Protein 2Z84 (pdb70)

Organism: Mus musculus (NCBI:txid10090)

CATH classification: 3.90.70.130

Secondary structure (DSSP, 8-state):
------B-TTTTPPPSSSS-SEEEE--SB-B---TTTTS---TTT-HHHHHHHHHHTTTBT--TTPPPHHHHHHHHHHTTSS-TT-TT------HHHHHHHHHHTT-SEEEEEEE-S-STTTT-HHHHHHHHHTT---EEE--TTTS--EEEEEEEE-TT--EEEEEE-----S----HHHHHHHTSEEEEEHHHHS-TTS-EEEEEEE-

Sequence (210 aa):
STLELLKDVHLGLPVPCHDPARLALLSGHYLYYHYGCDGLDDRGWGCGYRTLQTLCSWPGGQSSGVPGLPALQGALEAMGDKPPGFRGSRNWIGCVEASLCLEHFGGPQGRLCHLPRGVGLRGEEERLYSHFTTGGGPVMVGGDADAQSKALLGICEGPGSEVYVLILDPHYWGTPKNRCELQAAGWVGWQKVKSVFDSNSFYNLCFTRL

Nearest PDB structures (foldseek):
  2z84-assembly1_A  TM=1.005E+00  e=8.602E-49  Mus musculus
  3oqc-assembly2_B  TM=8.986E-01  e=4.742E-19  Mus musculus
  3oqc-assembly1_A  TM=9.016E-01  e=4.510E-18  Mus musculus
  5xda-assembly1_F  TM=8.782E-01  e=1.619E-17  Caenorhabditis elegans
  5xda-assembly1_A  TM=8.798E-01  e=2.663E-16  Caenorhabditis elegans

Structure (mmCIF, N/CA/C/O backbone):
data_2Z84
#
_entry.id   2Z84
#
_cell.length_a   71.704
_cell.length_b   71.704
_cell.length_c   209.228
_cell.angle_alpha   90.00
_cell.angle_beta   90.00
_cell.angle_gamma   120.00
#
_symmetry.space_group_name_H-M   'H 3 2'
#
loop_
_entity.id
_entity.type
_entity.pdbx_description
1 polymer 'Ufm1-specific protease 1'
2 water water
#
loop_
_atom_site.group_PDB
_atom_site.id
_atom_site.type_symbol
_atom_site.label_atom_id
_atom_site.label_alt_id
_atom_site.label_comp_id
_atom_site.label_asym_id
_atom_site.label_entity_id
_atom_site.label_seq_id
_atom_site.pdbx_PDB_ins_code
_atom_site.Cartn_x
_atom_site.Cartn_y
_atom_site.Cartn_z
_atom_site.occupancy
_atom_site.B_iso_or_equiv
_atom_site.auth_seq_id
_atom_site.auth_comp_id
_atom_site.auth_asym_id
_atom_site.auth_atom_id
_atom_site.pdbx_PDB_model_num
ATOM 1 N N . SER A 1 2 ? -3.182 48.320 80.040 1.00 64.94 7 SER A N 1
ATOM 2 C CA . SER A 1 2 ? -3.477 47.164 80.940 1.00 64.76 7 SER A CA 1
ATOM 3 C C . SER A 1 2 ? -2.231 46.621 81.649 1.00 64.17 7 SER A C 1
ATOM 4 O O . SER A 1 2 ? -2.316 46.143 82.785 1.00 64.37 7 SER A O 1
ATOM 7 N N . THR A 1 3 ? -1.082 46.693 80.978 1.00 62.93 8 THR A N 1
ATOM 8 C CA . THR A 1 3 ? 0.162 46.101 81.491 1.00 61.29 8 THR A CA 1
ATOM 9 C C . THR A 1 3 ? 1.344 47.075 81.493 1.00 59.32 8 THR A C 1
ATOM 10 O O . THR A 1 3 ? 1.444 47.948 80.627 1.00 59.24 8 THR A O 1
ATOM 14 N N . LEU A 1 4 ? 2.238 46.904 82.468 1.00 56.49 9 LEU A N 1
ATOM 15 C CA . LEU A 1 4 ? 3.447 47.722 82.591 1.00 53.38 9 LEU A CA 1
ATOM 16 C C . LEU A 1 4 ? 4.495 47.352 81.534 1.00 50.62 9 LEU A C 1
ATOM 17 O O . LEU A 1 4 ? 5.100 46.275 81.590 1.00 50.88 9 LEU A O 1
ATOM 22 N N . GLU A 1 5 ? 4.716 48.260 80.584 1.00 46.40 10 GLU A N 1
ATOM 23 C CA . GLU A 1 5 ? 5.583 47.988 79.429 1.00 41.55 10 GLU A CA 1
ATOM 24 C C . GLU A 1 5 ? 6.991 48.548 79.591 1.00 35.95 10 GLU A C 1
ATOM 25 O O . GLU A 1 5 ? 7.305 49.634 79.108 1.00 35.79 10 GLU A O 1
ATOM 31 N N . LEU A 1 6 ? 7.847 47.783 80.245 1.00 28.32 11 LEU A N 1
ATOM 32 C CA . LEU A 1 6 ? 9.211 48.241 80.505 1.00 21.57 11 LEU A CA 1
ATOM 33 C C . LEU A 1 6 ? 10.156 47.708 79.461 1.00 18.78 11 LEU A C 1
ATOM 34 O O . LEU A 1 6 ? 9.859 46.701 78.796 1.00 17.94 11 LEU A O 1
ATOM 39 N N . LEU A 1 7 ? 11.291 48.389 79.292 1.00 14.45 12 LEU A N 1
ATOM 40 C CA . LEU A 1 7 ? 12.285 47.926 78.317 1.00 14.79 12 LEU A CA 1
ATOM 41 C C . LEU A 1 7 ? 13.070 46.713 78.822 1.00 14.99 12 LEU A C 1
ATOM 42 O O . LEU A 1 7 ? 13.449 46.648 79.994 1.00 15.41 12 LEU A O 1
ATOM 47 N N . LYS A 1 8 ? 13.321 45.768 77.919 1.00 15.78 13 LYS A N 1
ATOM 48 C CA . LYS A 1 8 ? 14.002 44.523 78.241 1.00 16.48 13 LYS A CA 1
ATOM 49 C C . LYS A 1 8 ? 15.426 44.489 77.671 1.00 16.09 13 LYS A C 1
ATOM 50 O O . LYS A 1 8 ? 15.657 44.988 76.556 1.00 16.36 13 LYS A O 1
ATOM 56 N N . ASP A 1 9 ? 16.358 43.883 78.420 1.00 15.78 14 ASP A N 1
ATOM 57 C CA . ASP A 1 9 ? 17.727 43.588 77.925 1.00 16.20 14 ASP A CA 1
ATOM 58 C C . ASP A 1 9 ? 18.376 44.804 77.241 1.00 15.87 14 ASP A C 1
ATOM 59 O O . ASP A 1 9 ? 18.812 44.754 76.076 1.00 16.12 14 ASP A O 1
ATOM 64 N N . VAL A 1 10 ? 18.403 45.908 77.974 1.00 15.27 15 VAL A N 1
ATOM 65 C CA . VAL A 1 10 ? 18.725 47.211 77.388 1.00 14.85 15 VAL A CA 1
ATOM 66 C C . VAL A 1 10 ? 20.216 47.361 77.043 1.00 15.40 15 VAL A C 1
ATOM 67 O O . VAL A 1 10 ? 20.591 48.299 76.361 1.00 15.94 15 VAL A O 1
ATOM 71 N N . HIS A 1 11 ? 21.050 46.442 77.513 1.00 16.86 16 HIS A N 1
ATOM 72 C CA . HIS A 1 11 ? 22.497 46.512 77.222 1.00 19.26 16 HIS A CA 1
ATOM 73 C C . HIS A 1 11 ? 22.833 45.993 75.815 1.00 20.71 16 HIS A C 1
ATOM 74 O O . HIS A 1 11 ? 23.954 46.184 75.330 1.00 20.94 16 HIS A O 1
ATOM 81 N N . LEU A 1 12 ? 21.880 45.334 75.164 1.00 21.77 17 LEU A N 1
ATOM 82 C CA . LEU A 1 12 ? 22.161 44.687 73.864 1.00 23.66 17 LEU A CA 1
ATOM 83 C C . LEU A 1 12 ? 22.457 45.720 72.788 1.00 23.88 17 LEU A C 1
ATOM 84 O O . LEU A 1 12 ? 21.710 46.677 72.621 1.00 24.12 17 LEU A O 1
ATOM 89 N N . GLY A 1 13 ? 23.542 45.503 72.046 1.00 24.85 18 GLY A N 1
ATOM 90 C CA . GLY A 1 13 ? 23.980 46.456 71.034 1.00 24.85 18 GLY A CA 1
ATOM 91 C C . GLY A 1 13 ? 25.138 47.356 71.460 1.00 25.01 18 GLY A C 1
ATOM 92 O O . GLY A 1 13 ? 25.762 47.998 70.601 1.00 25.32 18 GLY A O 1
ATOM 93 N N . LEU A 1 14 ? 25.429 47.437 72.764 1.00 24.31 19 LEU A N 1
ATOM 94 C CA . LEU A 1 14 ? 26.563 48.244 73.250 1.00 23.98 19 LEU A CA 1
ATOM 95 C C . LEU A 1 14 ? 27.889 47.704 72.731 1.00 24.48 19 LEU A C 1
ATOM 96 O O . LEU A 1 14 ? 28.107 46.497 72.733 1.00 23.69 19 LEU A O 1
ATOM 101 N N . PRO A 1 15 ? 28.784 48.606 72.295 1.00 25.61 20 PRO A N 1
ATOM 102 C CA . PRO A 1 15 ? 30.115 48.168 71.919 1.00 26.46 20 PRO A CA 1
ATOM 103 C C . PRO A 1 15 ? 30.925 47.761 73.143 1.00 27.39 20 PRO A C 1
ATOM 104 O O . PRO A 1 15 ? 30.739 48.321 74.228 1.00 26.59 20 PRO A O 1
ATOM 108 N N . VAL A 1 16 ? 31.794 46.771 72.968 1.00 29.18 21 VAL A N 1
ATOM 109 C CA . VAL A 1 16 ? 32.820 46.447 73.958 1.00 31.28 21 VAL A CA 1
ATOM 110 C C . VAL A 1 16 ? 33.631 47.729 74.223 1.00 32.65 21 VAL A C 1
ATOM 111 O O . VAL A 1 16 ? 33.900 48.500 73.289 1.00 32.66 21 VAL A O 1
ATOM 115 N N . PRO A 1 17 ? 34.000 47.981 75.491 1.00 34.02 22 PRO A N 1
ATOM 116 C CA . PRO A 1 17 ? 34.744 49.196 75.794 1.00 36.41 22 PRO A CA 1
ATOM 117 C C . PRO A 1 17 ? 36.242 49.093 75.463 1.00 39.68 22 PRO A C 1
ATOM 118 O O . PRO A 1 17 ? 36.962 50.082 75.613 1.00 40.01 22 PRO A O 1
ATOM 122 N N . CYS A 1 18 ? 36.681 47.909 75.024 1.00 43.77 23 CYS A N 1
ATOM 123 C CA . CYS A 1 18 ? 38.066 47.636 74.612 1.00 48.06 23 CYS A CA 1
ATOM 124 C C . CYS A 1 18 ? 38.184 47.416 73.118 1.00 51.20 23 CYS A C 1
ATOM 125 O O . CYS A 1 18 ? 37.242 46.949 72.478 1.00 51.69 23 CYS A O 1
ATOM 128 N N . HIS A 1 19 ? 39.363 47.707 72.576 1.00 54.92 24 HIS A N 1
ATOM 129 C CA . HIS A 1 19 ? 39.720 47.253 71.234 1.00 58.17 24 HIS A CA 1
ATOM 130 C C . HIS A 1 19 ? 39.881 45.733 71.212 1.00 58.45 24 HIS A C 1
ATOM 131 O O . HIS A 1 19 ? 39.278 45.054 70.379 1.00 58.84 24 HIS A O 1
ATOM 138 N N . ASP A 1 20 ? 40.689 45.205 72.132 1.00 58.08 25 ASP A N 1
ATOM 139 C CA . ASP A 1 20 ? 40.887 43.761 72.248 1.00 56.76 25 ASP A CA 1
ATOM 140 C C . ASP A 1 20 ? 40.734 43.301 73.699 1.00 54.74 25 ASP A C 1
ATOM 141 O O . ASP A 1 20 ? 41.707 43.299 74.465 1.00 54.69 25 ASP A O 1
ATOM 146 N N . PRO A 1 21 ? 39.500 42.916 74.083 1.00 51.91 26 PRO A N 1
ATOM 147 C CA . PRO A 1 21 ? 39.243 42.442 75.443 1.00 49.04 26 PRO A CA 1
ATOM 148 C C . PRO A 1 21 ? 39.856 41.064 75.683 1.00 45.77 26 PRO A C 1
ATOM 149 O O . PRO A 1 21 ? 39.690 40.158 74.866 1.00 45.62 26 PRO A O 1
ATOM 153 N N . ALA A 1 22 ? 40.579 40.920 76.788 1.00 41.87 27 ALA A N 1
ATOM 154 C CA . ALA A 1 22 ? 41.207 39.646 77.127 1.00 38.13 27 ALA A CA 1
ATOM 155 C C . ALA A 1 22 ? 40.207 38.655 77.721 1.00 35.31 27 ALA A C 1
ATOM 156 O O . ALA A 1 22 ? 40.389 37.440 77.611 1.00 34.96 27 ALA A O 1
ATOM 158 N N . ARG A 1 23 ? 39.160 39.186 78.362 1.00 31.47 28 ARG A N 1
ATOM 159 C CA . ARG A 1 23 ? 38.123 38.386 79.017 1.00 27.93 28 ARG A CA 1
ATOM 160 C C . ARG A 1 23 ? 36.847 39.209 78.955 1.00 26.38 28 ARG A C 1
ATOM 161 O O . ARG A 1 23 ? 36.917 40.440 78.996 1.00 24.34 28 ARG A O 1
ATOM 169 N N . LEU A 1 24 ? 35.702 38.534 78.845 1.00 24.89 29 LEU A N 1
ATOM 170 C CA . LEU A 1 24 ? 34.397 39.204 78.783 1.00 23.63 29 LEU A CA 1
ATOM 171 C C . LEU A 1 24 ? 33.325 38.240 79.270 1.00 22.47 29 LEU A C 1
ATOM 172 O O . LEU A 1 24 ? 33.277 37.091 78.824 1.00 21.63 29 LEU A O 1
ATOM 177 N N . ALA A 1 25 ? 32.471 38.699 80.185 1.00 20.88 30 ALA A N 1
ATOM 178 C CA . ALA A 1 25 ? 31.378 37.868 80.704 1.00 20.47 30 ALA A CA 1
ATOM 179 C C . ALA A 1 25 ? 30.163 38.763 80.865 1.00 20.31 30 ALA A C 1
ATOM 180 O O . ALA A 1 25 ? 30.258 39.834 81.457 1.00 19.48 30 ALA A O 1
ATOM 182 N N . LEU A 1 26 ? 29.049 38.342 80.274 1.00 19.97 31 LEU A N 1
ATOM 183 C CA . LEU A 1 26 ? 27.780 39.062 80.357 1.00 20.82 31 LEU A CA 1
ATOM 184 C C . LEU A 1 26 ? 26.778 38.131 81.010 1.00 19.87 31 LEU A C 1
ATOM 185 O O . LEU A 1 26 ? 26.902 36.907 80.879 1.00 19.81 31 LEU A O 1
ATOM 190 N N . LEU A 1 27 ? 25.771 38.682 81.685 1.00 18.40 32 LEU A N 1
ATOM 191 C CA . LEU A 1 27 ? 24.767 37.810 82.297 1.00 18.65 32 LEU A CA 1
ATOM 192 C C . LEU A 1 27 ? 23.942 37.119 81.244 1.00 18.44 32 LEU A C 1
ATOM 193 O O . LEU A 1 27 ? 23.771 37.628 80.119 1.00 18.32 32 LEU A O 1
ATOM 198 N N . SER A 1 28 ? 23.463 35.941 81.626 1.00 19.05 33 SER A N 1
ATOM 199 C CA . SER A 1 28 ? 22.495 35.202 80.836 1.00 18.95 33 SER A CA 1
ATOM 200 C C . SER A 1 28 ? 21.116 35.499 81.395 1.00 18.53 33 SER A C 1
ATOM 201 O O . SER A 1 28 ? 20.980 36.134 82.451 1.00 18.47 33 SER A O 1
ATOM 204 N N . GLY A 1 29 ? 20.088 35.076 80.665 1.00 17.95 34 GLY A N 1
ATOM 205 C CA . GLY A 1 29 ? 18.729 35.385 81.067 1.00 17.13 34 GLY A CA 1
ATOM 206 C C . GLY A 1 29 ? 18.357 36.812 80.721 1.00 17.05 34 GLY A C 1
ATOM 207 O O . GLY A 1 29 ? 19.101 37.502 80.015 1.00 18.31 34 GLY A O 1
ATOM 208 N N . HIS A 1 30 ? 17.190 37.242 81.203 1.00 15.62 35 HIS A N 1
ATOM 209 C CA . HIS A 1 30 ? 16.569 38.482 80.754 1.00 14.53 35 HIS A CA 1
ATOM 210 C C . HIS A 1 30 ? 16.179 39.324 81.962 1.00 13.36 35 HIS A C 1
ATOM 211 O O . HIS A 1 30 ? 15.924 38.784 83.031 1.00 13.46 35 HIS A O 1
ATOM 218 N N . TYR A 1 31 ? 16.109 40.639 81.783 1.00 12.77 36 TYR A N 1
ATOM 219 C CA . TYR A 1 31 ? 15.703 41.532 82.868 1.00 12.40 36 TYR A CA 1
ATOM 220 C C . TYR A 1 31 ? 15.015 42.750 82.266 1.00 11.94 36 TYR A C 1
ATOM 221 O O . TYR A 1 31 ? 15.118 43.002 81.049 1.00 12.79 36 TYR A O 1
ATOM 230 N N . LEU A 1 32 ? 14.303 43.489 83.119 1.00 11.86 37 LEU A N 1
ATOM 231 C CA . LEU A 1 32 ? 13.609 44.697 82.720 1.00 11.33 37 LEU A CA 1
ATOM 232 C C . LEU A 1 32 ? 14.250 45.877 83.407 1.00 11.31 37 LEU A C 1
ATOM 233 O O . LEU A 1 32 ? 14.769 45.752 84.521 1.00 11.72 37 LEU A O 1
ATOM 238 N N . TYR A 1 33 ? 14.190 47.016 82.735 1.00 10.92 38 TYR A N 1
ATOM 239 C CA . TYR A 1 33 ? 14.709 48.269 83.278 1.00 10.57 38 TYR A CA 1
ATOM 240 C C . TYR A 1 33 ? 13.666 49.037 84.099 1.00 10.90 38 TYR A C 1
ATOM 241 O O . TYR A 1 33 ? 12.774 49.716 83.559 1.00 11.71 38 TYR A O 1
ATOM 250 N N . TYR A 1 34 ? 13.779 48.917 85.423 1.00 10.10 39 TYR A N 1
ATOM 251 C CA . TYR A 1 34 ? 12.999 49.734 86.337 1.00 9.87 39 TYR A CA 1
ATOM 252 C C . TYR A 1 34 ? 13.783 51.013 86.667 1.00 10.50 39 TYR A C 1
ATOM 253 O O . TYR A 1 34 ? 15.026 51.016 86.789 1.00 10.62 39 TYR A O 1
ATOM 262 N N . HIS A 1 35 ? 13.047 52.098 86.815 1.00 10.55 40 HIS A N 1
ATOM 263 C CA . HIS A 1 35 ? 13.665 53.407 87.042 1.00 11.11 40 HIS A CA 1
ATOM 264 C C . HIS A 1 35 ? 12.684 54.328 87.739 1.00 11.46 40 HIS A C 1
ATOM 265 O O . HIS A 1 35 ? 11.496 54.007 87.859 1.00 12.03 40 HIS A O 1
ATOM 272 N N . TYR A 1 36 ? 13.183 55.478 88.201 1.00 11.89 41 TYR A N 1
ATOM 273 C CA . TYR A 1 36 ? 12.335 56.446 88.869 1.00 12.77 41 TYR A CA 1
ATOM 274 C C . TYR A 1 36 ? 11.020 56.622 88.108 1.00 12.98 41 TYR A C 1
ATOM 275 O O . TYR A 1 36 ? 11.014 56.865 86.897 1.00 13.59 41 TYR A O 1
ATOM 284 N N . GLY A 1 37 ? 9.918 56.512 88.830 1.00 14.66 42 GLY A N 1
ATOM 285 C CA . GLY A 1 37 ? 8.590 56.813 88.282 1.00 15.50 42 GLY A CA 1
ATOM 286 C C . GLY A 1 37 ? 8.074 55.886 87.188 1.00 16.95 42 GLY A C 1
ATOM 287 O O . GLY A 1 37 ? 7.051 56.189 86.565 1.00 17.53 42 GLY A O 1
ATOM 288 N N . CYS A 1 38 ? 8.731 54.744 86.961 1.00 17.44 43 CYS A N 1
ATOM 289 C CA . CYS A 1 38 ? 8.390 53.913 85.785 1.00 18.67 43 CYS A CA 1
ATOM 290 C C . CYS A 1 38 ? 7.008 53.288 85.880 1.00 19.80 43 CYS A C 1
ATOM 291 O O . CYS A 1 38 ? 6.460 52.816 84.889 1.00 21.23 43 CYS A O 1
ATOM 294 N N . ASP A 1 39 ? 6.463 53.272 87.085 1.00 20.79 44 ASP A N 1
ATOM 295 C CA . ASP A 1 39 ? 5.167 52.669 87.328 1.00 21.98 44 ASP A CA 1
ATOM 296 C C . ASP A 1 39 ? 4.179 53.709 87.811 1.00 22.75 44 ASP A C 1
ATOM 297 O O . ASP A 1 39 ? 3.091 53.365 88.272 1.00 23.94 44 ASP A O 1
ATOM 302 N N . GLY A 1 40 ? 4.558 54.981 87.698 1.00 23.11 45 GLY A N 1
ATOM 303 C CA . GLY A 1 40 ? 3.705 56.084 88.119 1.00 23.33 45 GLY A CA 1
ATOM 304 C C . GLY A 1 40 ? 3.958 56.668 89.492 1.00 23.17 45 GLY A C 1
ATOM 305 O O . GLY A 1 40 ? 3.454 57.743 89.796 1.00 24.00 45 GLY A O 1
ATOM 306 N N . LEU A 1 41 ? 4.728 55.976 90.336 1.00 22.43 46 LEU A N 1
ATOM 307 C CA . LEU A 1 41 ? 5.044 56.494 91.668 1.00 22.14 46 LEU A CA 1
ATOM 308 C C . LEU A 1 41 ? 6.296 57.354 91.590 1.00 21.40 46 LEU A C 1
ATOM 309 O O . LEU A 1 41 ? 7.339 56.862 91.156 1.00 21.20 46 LEU A O 1
ATOM 314 N N . ASP A 1 42 ? 6.200 58.618 92.015 1.00 20.29 47 ASP A N 1
ATOM 315 C CA . ASP A 1 42 ? 7.347 59.538 91.992 1.00 19.83 47 ASP A CA 1
ATOM 316 C C . ASP A 1 42 ? 8.288 59.336 93.184 1.00 18.73 47 ASP A C 1
ATOM 317 O O . ASP A 1 42 ? 8.099 59.922 94.269 1.00 18.75 47 ASP A O 1
ATOM 322 N N . ASP A 1 43 ? 9.322 58.531 92.960 1.00 17.27 48 ASP A N 1
ATOM 323 C CA . ASP A 1 43 ? 10.307 58.209 93.990 1.00 16.46 48 ASP A CA 1
ATOM 324 C C . ASP A 1 43 ? 11.650 58.922 93.773 1.00 16.25 48 ASP A C 1
ATOM 325 O O . ASP A 1 43 ? 12.671 58.531 94.345 1.00 15.72 48 ASP A O 1
ATOM 330 N N . ARG A 1 44 ? 11.648 59.988 92.969 1.00 16.19 49 ARG A N 1
ATOM 331 C CA . ARG A 1 44 ? 12.891 60.726 92.734 1.00 16.76 49 ARG A CA 1
ATOM 332 C C . ARG A 1 44 ? 13.565 61.125 94.046 1.00 17.40 49 ARG A C 1
ATOM 333 O O . ARG A 1 44 ? 12.909 61.664 94.950 1.00 18.16 49 ARG A O 1
ATOM 341 N N . GLY A 1 45 ? 14.862 60.851 94.140 1.00 18.44 50 GLY A N 1
ATOM 342 C CA . GLY A 1 45 ? 15.687 61.258 95.278 1.00 19.17 50 GLY A CA 1
ATOM 343 C C . GLY A 1 45 ? 15.852 60.209 96.370 1.00 19.38 50 GLY A C 1
ATOM 344 O O . GLY A 1 45 ? 16.750 60.324 97.223 1.00 20.80 50 GLY A O 1
ATOM 345 N N . TRP A 1 46 ? 14.985 59.198 96.368 1.00 18.13 51 TRP A N 1
ATOM 346 C CA . TRP A 1 46 ? 15.000 58.166 97.418 1.00 16.96 51 TRP A CA 1
ATOM 347 C C . TRP A 1 46 ? 14.710 56.722 96.960 1.00 15.79 51 TRP A C 1
ATOM 348 O O . TRP A 1 46 ? 14.967 55.784 97.714 1.00 16.10 51 TRP A O 1
ATOM 359 N N . GLY A 1 47 ? 14.158 56.537 95.754 1.00 14.89 52 GLY A N 1
ATOM 360 C CA . GLY A 1 47 ? 13.663 55.205 95.365 1.00 13.41 52 GLY A CA 1
ATOM 361 C C . GLY A 1 47 ? 14.609 54.286 94.612 1.00 13.15 52 GLY A C 1
ATOM 362 O O . GLY A 1 47 ? 14.243 53.142 94.310 1.00 12.30 52 GLY A O 1
ATOM 363 N N . CYS A 1 48 ? 15.832 54.736 94.311 1.00 13.16 53 CYS A N 1
ATOM 364 C CA . CYS A 1 48 ? 16.660 53.962 93.375 1.00 13.00 53 CYS A CA 1
ATOM 365 C C . CYS A 1 48 ? 17.061 52.547 93.821 1.00 12.93 53 CYS A C 1
ATOM 366 O O . CYS A 1 48 ? 17.217 51.668 92.968 1.00 12.37 53 CYS A O 1
ATOM 369 N N . GLY A 1 49 ? 17.205 52.331 95.131 1.00 12.30 54 GLY A N 1
ATOM 370 C CA . GLY A 1 49 ? 17.480 50.987 95.645 1.00 11.91 54 GLY A CA 1
ATOM 371 C C . GLY A 1 49 ? 16.320 50.047 95.349 1.00 11.96 54 GLY A C 1
ATOM 372 O O . GLY A 1 49 ? 16.518 48.868 95.029 1.00 12.12 54 GLY A O 1
ATOM 373 N N . TYR A 1 50 ? 15.100 50.560 95.496 1.00 10.79 55 TYR A N 1
ATOM 374 C CA . TYR A 1 50 ? 13.921 49.761 95.155 1.00 10.58 55 TYR A CA 1
ATOM 375 C C . TYR A 1 50 ? 13.894 49.443 93.675 1.00 10.76 55 TYR A C 1
ATOM 376 O O . TYR A 1 50 ? 13.486 48.349 93.279 1.00 11.09 55 TYR A O 1
ATOM 385 N N . ARG A 1 51 ? 14.290 50.418 92.849 1.00 10.78 56 ARG A N 1
ATOM 386 C CA . ARG A 1 51 ? 14.243 50.226 91.390 1.00 10.47 56 ARG A CA 1
ATOM 387 C C . ARG A 1 51 ? 15.256 49.179 90.956 1.00 10.58 56 ARG A C 1
ATOM 388 O O . ARG A 1 51 ? 14.942 48.301 90.146 1.00 10.19 56 ARG A O 1
ATOM 396 N N . THR A 1 52 ? 16.470 49.252 91.503 1.00 10.65 57 THR A N 1
ATOM 397 C CA . THR A 1 52 ? 17.461 48.221 91.191 1.00 10.67 57 THR A CA 1
ATOM 398 C C . THR A 1 52 ? 16.942 46.852 91.644 1.00 10.63 57 THR A C 1
ATOM 399 O O . THR A 1 52 ? 17.057 45.870 90.921 1.00 10.51 57 THR A O 1
ATOM 403 N N . LEU A 1 53 ? 16.343 46.805 92.835 1.00 9.70 58 LEU A N 1
ATOM 404 C CA . LEU A 1 53 ? 15.792 45.548 93.359 1.00 10.09 58 LEU A CA 1
ATOM 405 C C . LEU A 1 53 ? 14.704 44.987 92.432 1.00 10.21 58 LEU A C 1
ATOM 406 O O . LEU A 1 53 ? 14.659 43.788 92.164 1.00 10.44 58 LEU A O 1
ATOM 411 N N . GLN A 1 54 ? 13.827 45.863 91.939 1.00 10.03 59 GLN A N 1
ATOM 412 C CA . GLN A 1 54 ? 12.809 45.422 90.981 1.00 10.01 59 GLN A CA 1
ATOM 413 C C . GLN A 1 54 ? 13.438 44.826 89.728 1.00 9.46 59 GLN A C 1
ATOM 414 O O . GLN A 1 54 ? 12.980 43.806 89.210 1.00 10.18 59 GLN A O 1
ATOM 420 N N . THR A 1 55 ? 14.496 45.453 89.226 1.00 10.21 60 THR A N 1
ATOM 421 C CA . THR A 1 55 ? 15.231 44.856 88.097 1.00 10.83 60 THR A CA 1
ATOM 422 C C . THR A 1 55 ? 15.737 43.415 88.429 1.00 11.59 60 THR A C 1
ATOM 423 O O . THR A 1 55 ? 15.605 42.493 87.617 1.00 12.17 60 THR A O 1
ATOM 427 N N . LEU A 1 56 ? 16.312 43.235 89.617 1.00 11.79 61 LEU A N 1
ATOM 428 C CA . LEU A 1 56 ? 16.760 41.905 90.061 1.00 12.49 61 LEU A CA 1
ATOM 429 C C . LEU A 1 56 ? 15.592 40.924 90.091 1.00 12.58 61 LEU A C 1
ATOM 430 O O . LEU A 1 56 ? 15.729 39.774 89.668 1.00 12.93 61 LEU A O 1
ATOM 435 N N . CYS A 1 57 ? 14.450 41.380 90.590 1.00 12.39 62 CYS A N 1
ATOM 436 C CA . CYS A 1 57 ? 13.253 40.545 90.673 1.00 13.28 62 CYS A CA 1
ATOM 437 C C . CYS A 1 57 ? 12.743 40.132 89.299 1.00 13.27 62 CYS A C 1
ATOM 438 O O . CYS A 1 57 ? 12.054 39.097 89.166 1.00 15.21 62 CYS A O 1
ATOM 441 N N . SER A 1 58 ? 13.036 40.951 88.288 1.00 12.31 63 SER A N 1
ATOM 442 C CA . SER A 1 58 ? 12.569 40.696 86.916 1.00 12.35 63 SER A CA 1
ATOM 443 C C . SER A 1 58 ? 13.372 39.597 86.202 1.00 12.64 63 SER A C 1
ATOM 444 O O . SER A 1 58 ? 12.985 39.145 85.132 1.00 14.23 63 SER A O 1
ATOM 447 N N . TRP A 1 59 ? 14.495 39.202 86.788 1.00 12.43 64 TRP A N 1
ATOM 448 C CA . TRP A 1 59 ? 15.431 38.251 86.187 1.00 13.23 64 TRP A CA 1
ATOM 449 C C . TRP A 1 59 ? 15.178 36.852 86.773 1.00 14.28 64 TRP A C 1
ATOM 450 O O . TRP A 1 59 ? 14.874 36.736 87.958 1.00 15.17 64 TRP A O 1
ATOM 461 N N . PRO A 1 60 ? 15.341 35.781 85.959 1.00 14.44 65 PRO A N 1
ATOM 462 C CA . PRO A 1 60 ? 15.819 35.719 84.570 1.00 14.83 65 PRO A CA 1
ATOM 463 C C . PRO 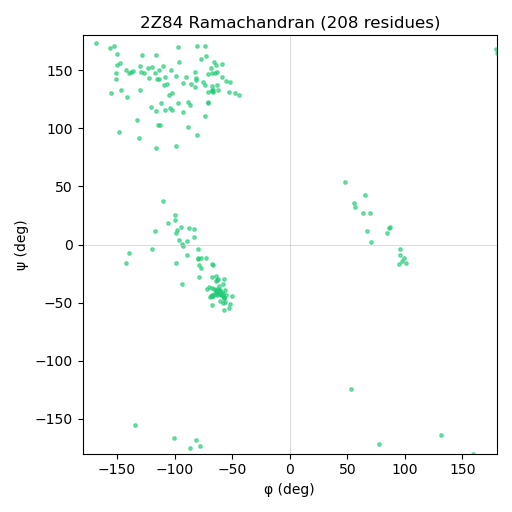A 1 60 ? 14.771 35.740 83.452 1.00 15.39 65 PRO A C 1
ATOM 464 O O . PRO A 1 60 ? 15.134 35.673 82.263 1.00 16.05 65 PRO A O 1
ATOM 468 N N . GLY A 1 61 ? 13.492 35.830 83.814 1.00 15.80 66 GLY A N 1
ATOM 469 C CA . GLY A 1 61 ? 12.424 35.801 82.805 1.00 16.46 66 GLY A CA 1
ATOM 470 C C . GLY A 1 61 ? 12.185 37.071 82.014 1.00 17.04 66 GLY A C 1
ATOM 471 O O . GLY A 1 61 ? 11.573 37.034 80.937 1.00 18.11 66 GLY A O 1
ATOM 472 N N . GLY A 1 62 ? 12.645 38.203 82.554 1.00 16.36 67 GLY A N 1
ATOM 473 C CA . GLY A 1 62 ? 12.410 39.503 81.957 1.00 16.58 67 GLY A CA 1
ATOM 474 C C . GLY A 1 62 ? 10.933 39.809 81.997 1.00 17.44 67 GLY A C 1
ATOM 475 O O . GLY A 1 62 ? 10.366 40.306 81.028 1.00 17.14 67 GLY A O 1
ATOM 476 N N . GLN A 1 63 ? 10.321 39.496 83.129 1.00 18.44 68 GLN A N 1
ATOM 477 C CA . GLN A 1 63 ? 8.880 39.639 83.317 1.00 20.46 68 GLN A CA 1
ATOM 478 C C . GLN A 1 63 ? 8.551 40.557 84.487 1.00 19.87 68 GLN A C 1
ATOM 479 O O . GLN A 1 63 ? 9.242 40.542 85.487 1.00 19.80 68 GLN A O 1
ATOM 485 N N . SER A 1 64 ? 7.492 41.346 84.359 1.00 19.54 69 SER A N 1
ATOM 486 C CA . SER A 1 64 ? 7.134 42.272 85.416 1.00 20.10 69 SER A CA 1
ATOM 487 C C . SER A 1 64 ? 6.014 41.709 86.290 1.00 20.68 69 SER A C 1
ATOM 488 O O . SER A 1 64 ? 5.800 42.179 87.400 1.00 19.54 69 SER A O 1
ATOM 491 N N . SER A 1 65 ? 5.320 40.676 85.806 1.00 21.82 70 SER A N 1
ATOM 492 C CA . SER A 1 65 ? 4.067 40.277 86.465 1.00 23.50 70 SER A CA 1
ATOM 493 C C . SER A 1 65 ? 4.148 39.947 87.973 1.00 23.82 70 SER A C 1
ATOM 494 O O . SER A 1 65 ? 3.222 40.310 88.736 1.00 25.33 70 SER A O 1
ATOM 497 N N . GLY A 1 66 ? 5.217 39.279 88.406 1.00 22.13 71 GLY A N 1
ATOM 498 C CA . GLY A 1 66 ? 5.420 39.003 89.837 1.00 20.62 71 GLY A CA 1
ATOM 499 C C . GLY A 1 66 ? 6.357 39.941 90.605 1.00 19.41 71 GLY A C 1
ATOM 500 O O . GLY A 1 66 ? 6.758 39.635 91.746 1.00 19.84 71 GLY A O 1
ATOM 501 N N . VAL A 1 67 ? 6.715 41.069 89.998 1.00 17.16 72 VAL A N 1
ATOM 502 C CA . VAL A 1 67 ? 7.644 42.015 90.634 1.00 15.73 72 VAL A CA 1
ATOM 503 C C . VAL A 1 67 ? 6.838 42.971 91.529 1.00 15.11 72 VAL A C 1
ATOM 504 O O . VAL A 1 67 ? 5.943 43.685 91.033 1.00 14.42 72 VAL A O 1
ATOM 508 N N . PRO A 1 68 ? 7.137 42.989 92.848 1.00 14.91 73 PRO A N 1
ATOM 509 C CA . PRO A 1 68 ? 6.383 43.870 93.737 1.00 14.49 73 PRO A CA 1
ATOM 510 C C . PRO A 1 68 ? 6.636 45.341 93.471 1.00 14.09 73 PRO A C 1
ATOM 511 O O . PRO A 1 68 ? 7.739 45.705 93.069 1.00 12.92 73 PRO A O 1
ATOM 515 N N . GLY A 1 69 ? 5.613 46.168 93.692 1.00 13.91 74 GLY A N 1
ATOM 516 C CA . GLY A 1 69 ? 5.794 47.617 93.718 1.00 14.30 74 GLY A CA 1
ATOM 517 C C . GLY A 1 69 ? 6.493 48.109 94.971 1.00 13.27 74 GLY A C 1
ATOM 518 O O . GLY A 1 69 ? 6.723 47.345 95.921 1.00 13.92 74 GLY A O 1
ATOM 519 N N . LEU A 1 70 ? 6.860 49.386 94.961 1.00 13.09 75 LEU A N 1
ATOM 520 C CA . LEU A 1 70 ? 7.553 49.996 96.105 1.00 12.73 75 LEU A CA 1
ATOM 521 C C . LEU A 1 70 ? 6.746 49.876 97.410 1.00 12.63 75 LEU A C 1
ATOM 522 O O . LEU A 1 70 ? 7.302 49.482 98.446 1.00 12.18 75 LEU A O 1
ATOM 527 N N . PRO A 1 71 ? 5.429 50.175 97.380 1.00 13.00 76 PRO A N 1
ATOM 528 C CA . PRO A 1 71 ? 4.679 50.003 98.631 1.00 13.12 76 PRO A CA 1
ATOM 529 C C . PRO A 1 71 ? 4.719 48.573 99.192 1.00 13.25 76 PRO A C 1
ATOM 530 O O . PRO A 1 71 ? 4.915 48.383 100.404 1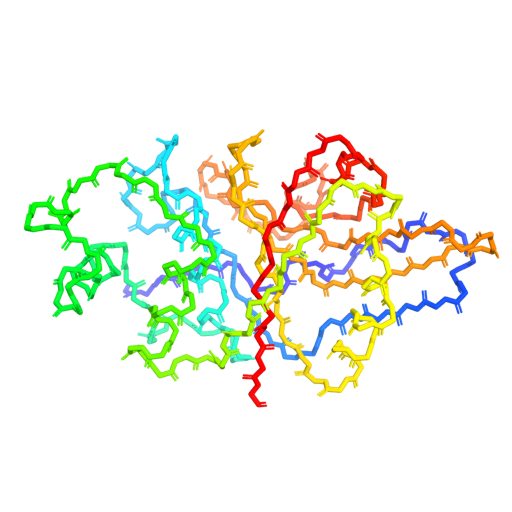.00 13.28 76 PRO A O 1
ATOM 534 N N . ALA A 1 72 ? 4.565 47.582 98.320 1.00 13.13 77 ALA A N 1
ATOM 535 C CA . ALA A 1 72 ? 4.651 46.172 98.717 1.00 12.85 77 ALA A CA 1
ATOM 536 C C . ALA A 1 72 ? 6.029 45.826 99.292 1.00 12.57 77 ALA A C 1
ATOM 537 O O . ALA A 1 72 ? 6.124 45.097 100.301 1.00 13.16 77 ALA A O 1
ATOM 539 N N . LEU A 1 73 ? 7.088 46.340 98.656 1.00 11.89 78 LEU A N 1
ATOM 540 C CA . LEU A 1 73 ? 8.448 46.201 99.196 1.00 12.92 78 LEU A CA 1
ATOM 541 C C . LEU A 1 73 ? 8.590 46.781 100.604 1.00 12.90 78 LEU A C 1
ATOM 542 O O . LEU A 1 73 ? 9.112 46.127 101.508 1.00 13.67 78 LEU A O 1
ATOM 547 N N . GLN A 1 74 ? 8.136 48.017 100.790 1.00 12.98 79 GLN A N 1
ATOM 548 C CA . GLN A 1 74 ? 8.145 48.645 102.122 1.00 13.40 79 GLN A CA 1
ATOM 549 C C . GLN A 1 74 ? 7.311 47.878 103.141 1.00 13.81 79 GLN A C 1
ATOM 550 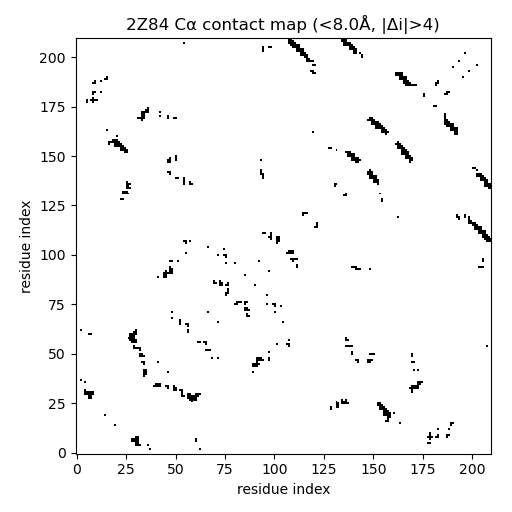O O . GLN A 1 74 ? 7.733 47.689 104.294 1.00 13.76 79 GLN A O 1
ATOM 556 N N . GLY A 1 75 ? 6.138 47.414 102.715 1.00 14.20 80 GLY A N 1
ATOM 557 C CA . GLY A 1 75 ? 5.264 46.628 103.581 1.00 14.61 80 GLY A CA 1
ATOM 558 C C . GLY A 1 75 ? 5.907 45.328 104.036 1.00 15.30 80 GLY A C 1
ATOM 559 O O . GLY A 1 75 ? 5.768 44.944 105.214 1.00 15.89 80 GLY A O 1
ATOM 560 N N . ALA A 1 76 ? 6.623 44.667 103.124 1.00 14.34 81 ALA A N 1
ATOM 561 C CA . ALA A 1 76 ? 7.361 43.430 103.454 1.00 15.44 81 ALA A CA 1
ATOM 562 C C . ALA A 1 76 ? 8.403 43.679 104.551 1.00 16.11 81 ALA A C 1
ATOM 563 O O . ALA A 1 76 ? 8.530 42.886 105.496 1.00 16.31 81 ALA A O 1
ATOM 565 N N . LEU A 1 77 ? 9.128 44.790 104.440 1.00 15.59 82 LEU A N 1
ATOM 566 C CA . LEU A 1 77 ? 10.163 45.121 105.415 1.00 16.99 82 LEU A CA 1
ATOM 567 C C . LEU A 1 77 ? 9.540 45.401 106.782 1.00 18.41 82 LEU A C 1
ATOM 568 O O . LEU A 1 77 ? 10.084 44.995 107.813 1.00 18.70 82 LEU A O 1
ATOM 573 N N . GLU A 1 78 ? 8.381 46.058 106.784 1.00 19.87 83 GLU A N 1
ATOM 574 C CA . GLU A 1 78 ? 7.598 46.235 108.024 1.00 21.72 83 GLU A CA 1
ATOM 575 C C . GLU A 1 78 ? 7.167 44.912 108.639 1.00 22.86 83 GLU A C 1
ATOM 576 O O . GLU A 1 78 ? 7.353 44.696 109.853 1.00 22.89 83 GLU A O 1
ATOM 582 N N . ALA A 1 79 ? 6.596 44.037 107.805 1.00 23.05 84 ALA A N 1
ATOM 583 C CA . ALA A 1 79 ? 6.080 42.736 108.241 1.00 24.09 84 ALA A CA 1
ATOM 584 C C . ALA A 1 79 ? 7.167 41.836 108.819 1.00 24.03 84 ALA A C 1
ATOM 585 O O . ALA A 1 79 ? 6.919 41.073 109.761 1.00 25.24 84 ALA A O 1
ATOM 587 N N . MET A 1 80 ? 8.366 41.920 108.242 1.00 23.27 85 MET A N 1
ATOM 588 C CA . MET A 1 80 ? 9.489 41.097 108.665 1.00 21.82 85 MET A CA 1
ATOM 589 C C . MET A 1 80 ? 10.133 41.664 109.929 1.00 23.40 85 MET A C 1
ATOM 590 O O . MET A 1 80 ? 10.967 40.995 110.542 1.00 24.84 85 MET A O 1
ATOM 595 N N . GLY A 1 81 ? 9.755 42.892 110.303 1.00 23.39 86 GLY A N 1
ATOM 596 C CA . GLY A 1 81 ? 10.300 43.575 111.474 1.00 23.94 86 GLY A CA 1
ATOM 597 C C . GLY A 1 81 ? 11.609 44.302 111.225 1.00 23.95 86 GLY A C 1
ATOM 598 O O . GLY A 1 81 ? 12.253 44.783 112.168 1.00 24.71 86 GLY A O 1
ATOM 599 N N . ASP A 1 82 ? 11.996 44.412 109.956 1.00 23.45 87 ASP A N 1
ATOM 600 C CA . ASP A 1 82 ? 13.248 45.093 109.593 1.00 23.87 87 ASP A CA 1
ATOM 601 C C . ASP A 1 82 ? 13.164 46.602 109.589 1.00 23.99 87 ASP A C 1
ATOM 602 O O . ASP A 1 82 ? 14.199 4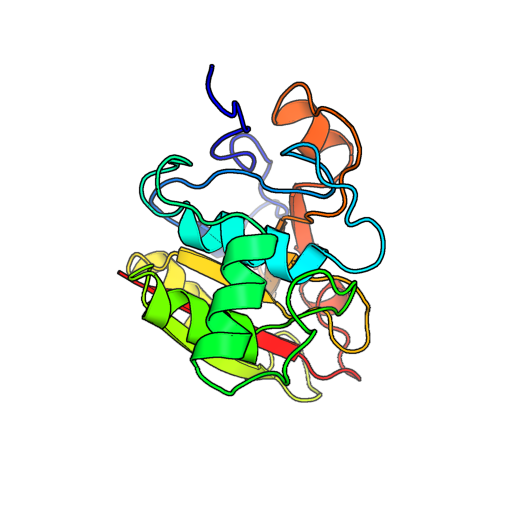7.300 109.617 1.00 24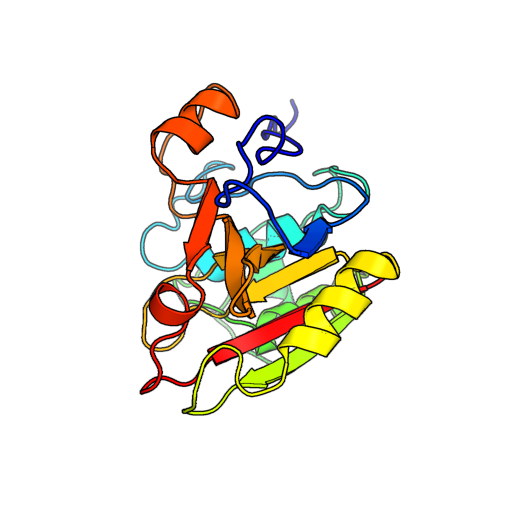.08 87 ASP A O 1
ATOM 607 N N . LYS A 1 83 ? 11.932 47.100 109.541 1.00 24.13 88 LYS A N 1
ATOM 608 C CA . LYS A 1 83 ? 11.665 48.521 109.550 1.00 24.87 88 LYS A CA 1
ATOM 609 C C . LYS A 1 83 ? 10.476 48.770 110.464 1.00 26.07 88 LYS A C 1
ATOM 610 O O . LYS A 1 83 ? 9.591 47.919 110.575 1.00 25.59 88 LYS A O 1
ATOM 616 N N . PRO A 1 84 ? 10.454 49.936 111.118 1.00 28.02 89 PRO A N 1
ATOM 617 C CA . PRO A 1 84 ? 9.360 50.208 112.043 1.00 29.42 89 PRO A CA 1
ATOM 618 C C . PRO A 1 84 ? 8.036 50.489 111.329 1.00 30.34 89 PRO A C 1
ATOM 619 O O . PRO A 1 84 ? 8.031 50.766 110.121 1.00 30.44 89 PRO A O 1
ATOM 623 N N . PRO A 1 85 ? 6.909 50.393 112.061 1.00 31.02 90 PRO A N 1
ATOM 624 C CA . PRO A 1 85 ? 5.626 50.835 111.531 1.00 30.71 90 PRO A CA 1
ATOM 625 C C . PRO A 1 85 ? 5.712 52.261 110.983 1.00 29.52 90 PRO A C 1
ATOM 626 O O . PRO A 1 85 ? 6.397 53.118 111.561 1.00 29.66 90 PRO A O 1
ATOM 630 N N . GLY A 1 86 ? 5.050 52.495 109.853 1.00 27.59 91 GLY A N 1
ATOM 631 C CA . GLY A 1 86 ? 5.131 53.774 109.154 1.00 25.13 91 GLY A CA 1
ATOM 632 C C . GLY A 1 86 ? 6.106 53.760 107.980 1.00 23.43 91 GLY A C 1
ATOM 633 O O . GLY A 1 86 ? 6.119 54.684 107.165 1.00 23.12 91 GLY A O 1
ATOM 634 N N . PHE A 1 87 ? 6.924 52.713 107.879 1.00 21.10 92 PHE A N 1
ATOM 635 C CA . PHE A 1 87 ? 7.898 52.639 106.787 1.00 19.69 92 PHE A CA 1
ATOM 636 C C . PHE A 1 87 ? 7.184 52.576 105.436 1.00 19.19 92 PHE A C 1
ATOM 637 O O . PHE A 1 87 ? 7.624 53.187 104.464 1.00 19.47 92 PHE A O 1
ATOM 645 N N . ARG A 1 88 ? 6.076 51.849 105.385 1.00 18.72 93 ARG A N 1
ATOM 646 C CA . ARG A 1 88 ? 5.258 51.801 104.179 1.00 18.62 93 ARG A CA 1
ATOM 647 C C . ARG A 1 88 ? 4.547 53.149 104.006 1.00 19.57 93 ARG A C 1
ATOM 648 O O . ARG A 1 88 ? 3.788 53.592 104.896 1.00 20.55 93 ARG A O 1
ATOM 656 N N . GLY A 1 89 ? 4.777 53.768 102.855 1.00 19.80 94 GLY A N 1
ATOM 657 C CA . GLY A 1 89 ? 4.358 55.144 102.609 1.00 20.25 94 GLY A CA 1
ATOM 658 C C . GLY A 1 89 ? 5.439 56.168 102.868 1.00 20.64 94 GLY A C 1
ATOM 659 O O . GLY A 1 89 ? 5.264 57.345 102.540 1.00 21.05 94 GLY A O 1
ATOM 660 N N . SER A 1 90 ? 6.561 55.749 103.452 1.00 20.48 95 SER A N 1
ATOM 661 C CA . SER A 1 90 ? 7.659 56.679 103.730 1.00 20.29 95 SER A CA 1
ATOM 662 C C . SER A 1 90 ? 8.495 56.921 102.463 1.00 20.54 95 SER A C 1
ATOM 663 O O . SER A 1 90 ? 8.315 56.234 101.456 1.00 20.46 95 SER A O 1
ATOM 666 N N . ARG A 1 91 ? 9.413 57.889 102.532 1.00 20.81 96 ARG A N 1
ATOM 667 C CA . ARG A 1 91 ? 10.348 58.174 101.431 1.00 21.28 96 ARG A CA 1
ATOM 668 C C . ARG A 1 91 ? 11.774 57.770 101.811 1.00 20.71 96 ARG A C 1
ATOM 669 O O . ARG A 1 91 ? 12.763 58.424 101.447 1.00 20.77 96 ARG A O 1
ATOM 677 N N . ASN A 1 92 ? 11.868 56.663 102.535 1.00 19.50 97 ASN A N 1
ATOM 678 C CA . ASN A 1 92 ? 13.135 56.179 103.025 1.00 20.06 97 ASN A CA 1
ATOM 679 C C . ASN A 1 92 ? 13.814 55.333 101.982 1.00 20.14 97 ASN A C 1
ATOM 680 O O . ASN A 1 92 ? 13.169 54.516 101.337 1.00 19.62 97 ASN A O 1
ATOM 685 N N . TRP A 1 93 ? 15.117 55.514 101.842 1.00 19.97 98 TRP A N 1
ATOM 686 C CA . TRP A 1 93 ? 15.858 54.680 100.903 1.00 20.19 98 TRP A CA 1
ATOM 687 C C . TRP A 1 93 ? 16.134 53.266 101.438 1.00 18.64 98 TRP A C 1
ATOM 688 O O . TRP A 1 93 ? 16.044 52.998 102.656 1.00 18.31 98 TRP A O 1
ATOM 699 N N . ILE A 1 94 ? 16.410 52.344 100.521 1.00 16.53 99 ILE A N 1
ATOM 700 C CA . ILE A 1 94 ? 16.889 51.020 100.914 1.00 15.09 99 ILE A CA 1
ATOM 701 C C . ILE A 1 94 ? 18.163 50.666 100.161 1.00 14.92 99 ILE A C 1
ATOM 702 O O . ILE A 1 94 ? 18.499 51.297 99.149 1.00 14.19 99 ILE A O 1
ATOM 707 N N . GLY A 1 95 ? 18.876 49.663 100.666 1.00 14.84 100 GLY A N 1
ATOM 708 C CA . GLY A 1 95 ? 20.081 49.175 99.993 1.00 15.60 100 GLY A CA 1
ATOM 709 C C . GLY A 1 95 ? 20.161 47.670 99.904 1.00 15.63 100 GLY A C 1
ATOM 710 O O . GLY A 1 95 ? 19.146 46.984 99.941 1.00 15.14 100 GLY A O 1
ATOM 711 N N . CYS A 1 96 ? 21.385 47.149 99.798 1.00 16.07 101 CYS A N 1
ATOM 712 C CA . CYS A 1 96 ? 21.578 45.719 99.563 1.00 17.07 101 CYS A CA 1
ATOM 713 C C . CYS A 1 96 ? 21.022 44.823 100.661 1.00 17.12 101 CYS A C 1
ATOM 714 O O . CYS A 1 96 ? 20.479 43.763 100.366 1.00 17.12 101 CYS A O 1
ATOM 717 N N . VAL A 1 97 ? 21.176 45.240 101.923 1.00 17.06 102 VAL A N 1
ATOM 718 C CA . VAL A 1 97 ? 20.659 44.449 103.041 1.00 18.16 102 VAL A CA 1
ATOM 719 C C . VAL A 1 97 ? 19.154 44.227 102.881 1.00 17.86 102 VAL A C 1
ATOM 720 O O . VAL A 1 97 ? 18.690 43.079 102.805 1.00 18.70 102 VAL A O 1
ATOM 724 N N . GLU A 1 98 ? 18.407 45.324 102.756 1.00 17.64 103 GLU A N 1
ATOM 725 C CA . GLU A 1 98 ? 16.953 45.219 102.546 1.00 17.71 103 GLU A CA 1
ATOM 726 C C . GLU A 1 98 ? 16.592 44.442 101.278 1.00 17.16 103 GLU A C 1
ATOM 727 O O . GLU A 1 98 ? 15.644 43.650 101.278 1.00 16.74 103 GLU A O 1
ATOM 733 N N . ALA A 1 99 ? 17.325 44.678 100.192 1.00 16.90 104 ALA A N 1
ATOM 734 C CA . ALA A 1 99 ? 17.077 43.957 98.946 1.00 17.04 104 ALA A CA 1
ATOM 735 C C . ALA A 1 99 ? 17.169 42.442 99.117 1.00 17.53 104 ALA A C 1
ATOM 736 O O . ALA A 1 99 ? 16.300 41.694 98.636 1.00 17.66 104 ALA A O 1
ATOM 738 N N . SER A 1 100 ? 18.216 41.986 99.812 1.00 17.15 105 SER A N 1
ATOM 739 C CA . SER A 1 100 ? 18.412 40.553 100.062 1.00 18.35 105 SER A CA 1
ATOM 740 C C . SER A 1 100 ? 17.262 39.969 100.863 1.00 18.25 105 SER A C 1
ATOM 741 O O . SER A 1 100 ? 16.795 38.874 100.558 1.00 19.39 105 SER A O 1
ATOM 744 N N . LEU A 1 101 ? 16.776 40.719 101.851 1.00 17.60 106 LEU A N 1
ATOM 745 C CA . LEU A 1 101 ? 15.624 40.274 102.653 1.00 17.32 106 LEU A CA 1
ATOM 746 C C . LEU A 1 101 ? 14.337 40.195 101.818 1.00 16.75 106 LEU A C 1
ATOM 747 O O . LEU A 1 101 ? 13.553 39.238 101.941 1.00 16.70 106 LEU A O 1
ATOM 752 N N . CYS A 1 102 ? 14.114 41.205 100.972 1.00 15.85 107 CYS A N 1
ATOM 753 C CA . CYS A 1 102 ? 12.932 41.219 100.106 1.00 15.77 107 CYS A CA 1
ATOM 754 C C . CYS A 1 102 ? 12.988 40.120 99.036 1.00 15.72 107 CYS A C 1
ATOM 755 O O . CYS A 1 102 ? 11.982 39.523 98.716 1.00 14.96 107 CYS A O 1
ATOM 758 N N . LEU A 1 103 ? 14.166 39.843 98.487 1.00 15.86 108 LEU A N 1
ATOM 759 C CA . LEU A 1 103 ? 14.286 38.733 97.530 1.00 17.31 108 LEU A CA 1
ATOM 760 C C . LEU A 1 103 ? 13.791 37.421 98.134 1.00 18.08 108 LEU A C 1
ATOM 761 O O . LEU A 1 103 ? 13.060 36.663 97.484 1.00 18.60 108 LEU A O 1
ATOM 766 N N . GLU A 1 104 ? 14.178 37.172 99.381 1.00 18.23 109 GLU A N 1
ATOM 767 C CA . GLU A 1 104 ? 13.758 35.952 100.075 1.00 20.63 109 GLU A CA 1
ATOM 768 C C . GLU A 1 104 ? 12.238 35.967 100.327 1.00 18.17 109 GLU A C 1
ATOM 769 O O . GLU A 1 104 ? 11.538 34.985 100.070 1.00 18.15 109 GLU A O 1
ATOM 775 N N . HIS A 1 105 ? 11.723 37.102 100.779 1.00 17.07 110 HIS A N 1
ATOM 776 C CA . HIS A 1 105 ? 10.288 37.228 101.096 1.00 16.59 110 HIS A CA 1
ATOM 777 C C . HIS A 1 105 ? 9.397 36.966 99.884 1.00 16.64 110 HIS A C 1
ATOM 778 O O . HIS A 1 105 ? 8.352 36.323 99.984 1.00 17.18 110 HIS A O 1
ATOM 785 N N . PHE A 1 106 ? 9.812 37.465 98.728 1.00 16.50 111 PHE A N 1
ATOM 786 C CA . PHE A 1 106 ? 8.994 37.366 97.513 1.00 16.62 111 PHE A CA 1
ATOM 787 C C . PHE A 1 106 ? 9.365 36.179 96.619 1.00 18.05 111 PHE A C 1
ATOM 788 O O . PHE A 1 106 ? 8.823 36.034 95.519 1.00 18.52 111 PHE A O 1
ATOM 796 N N . GLY A 1 107 ? 10.298 35.353 97.080 1.00 19.47 112 GLY A N 1
ATOM 797 C CA . GLY A 1 107 ? 10.695 34.146 96.355 1.00 21.73 112 GLY A CA 1
ATOM 798 C C . GLY A 1 107 ? 11.456 34.445 95.077 1.00 23.31 112 GLY A C 1
ATOM 799 O O . GLY A 1 107 ? 11.431 33.646 94.127 1.00 25.49 112 GLY A O 1
ATOM 800 N N . GLY A 1 108 ? 12.135 35.593 95.054 1.00 23.07 113 GLY A N 1
ATOM 801 C CA . GLY A 1 108 ? 12.917 36.024 93.891 1.00 23.18 113 GLY A CA 1
ATOM 802 C C . GLY A 1 108 ? 14.231 35.275 93.845 1.00 22.95 113 GLY A C 1
ATOM 803 O O . GLY A 1 108 ? 14.465 34.354 94.669 1.00 22.99 113 GLY A O 1
ATOM 804 N N . PRO A 1 109 ? 15.130 35.668 92.905 1.00 22.08 114 PRO A N 1
ATOM 805 C CA . PRO A 1 109 ? 16.400 34.958 92.882 1.00 22.39 114 PRO A CA 1
ATOM 806 C C . PRO A 1 109 ? 17.099 35.091 94.222 1.00 22.53 114 PRO A C 1
ATOM 807 O O . PRO A 1 109 ? 16.840 36.029 94.959 1.00 22.53 114 PRO A O 1
ATOM 811 N N . GLN A 1 110 ? 17.965 34.149 94.542 1.00 23.43 115 GLN A N 1
ATOM 812 C CA . GLN A 1 110 ? 18.710 34.189 95.796 1.00 25.00 115 GLN A CA 1
ATOM 813 C C . GLN A 1 110 ? 19.704 35.359 95.784 1.00 24.49 115 GLN A C 1
ATOM 814 O O . GLN A 1 110 ? 20.422 35.518 94.810 1.00 24.80 115 GLN A O 1
ATOM 820 N N . GLY A 1 111 ? 19.736 36.149 96.864 1.00 23.77 116 GLY A N 1
ATOM 821 C CA . GLY A 1 111 ? 20.600 37.339 96.995 1.00 22.80 116 GLY A CA 1
ATOM 822 C C . GLY A 1 111 ? 21.715 37.248 98.032 1.00 23.30 116 GLY A C 1
ATOM 823 O O . GLY A 1 111 ? 21.478 37.407 99.261 1.00 24.66 116 GLY A O 1
ATOM 824 N N . ARG A 1 112 ? 22.932 37.033 97.537 1.00 20.30 117 ARG A N 1
ATOM 825 C CA . ARG A 1 112 ? 24.117 36.832 98.376 1.00 19.28 117 ARG A CA 1
ATOM 826 C C . ARG A 1 112 ? 24.901 38.134 98.537 1.00 18.44 117 ARG A C 1
ATOM 827 O O . ARG A 1 112 ? 25.320 38.745 97.545 1.00 17.02 117 ARG A O 1
ATOM 835 N N . LEU A 1 113 ? 25.071 38.558 99.789 1.00 17.87 118 LEU A N 1
ATOM 836 C CA . LEU A 1 113 ? 25.722 39.828 100.091 1.00 18.87 118 LEU A CA 1
ATOM 837 C C . LEU A 1 113 ? 27.238 39.730 100.082 1.00 19.84 118 LEU A C 1
ATOM 838 O O . LEU A 1 113 ? 27.815 38.698 100.443 1.00 19.98 118 LEU A O 1
ATOM 843 N N . CYS A 1 114 ? 27.874 40.829 99.696 1.00 21.39 119 CYS A N 1
ATOM 844 C CA . CYS A 1 114 ? 29.326 40.933 99.671 1.00 22.04 119 CYS A CA 1
ATOM 845 C C . CYS A 1 114 ? 29.689 42.377 100.019 1.00 22.83 119 CYS A C 1
ATOM 846 O O . CYS A 1 114 ? 29.098 43.305 99.486 1.00 22.92 119 CYS A O 1
ATOM 849 N N . HIS A 1 115 ? 30.645 42.568 100.932 1.00 23.63 120 HIS A N 1
ATOM 850 C CA . HIS A 1 115 ? 31.094 43.909 101.281 1.00 24.62 120 HIS A CA 1
ATOM 851 C C . HIS A 1 115 ? 32.458 44.179 100.657 1.00 24.81 120 HIS A C 1
ATOM 852 O O . HIS A 1 115 ? 33.357 43.368 100.780 1.00 24.91 120 HIS A O 1
ATOM 859 N N . LEU A 1 116 ? 32.579 45.301 99.958 1.00 25.34 121 LEU A N 1
ATOM 860 C CA . LEU A 1 116 ? 33.864 45.767 99.432 1.00 26.51 121 LEU A CA 1
ATOM 861 C C . LEU A 1 116 ? 34.359 46.916 100.299 1.00 26.97 121 LEU A C 1
ATOM 862 O O . LEU A 1 116 ? 33.733 47.968 100.350 1.00 27.21 121 LEU A O 1
ATOM 867 N N . PRO A 1 117 ? 35.505 46.733 100.953 1.00 27.92 122 PRO A N 1
ATOM 868 C CA . PRO A 1 117 ? 36.064 47.855 101.706 1.00 28.76 122 PRO A CA 1
ATOM 869 C C . PRO A 1 117 ? 36.840 48.808 100.793 1.00 29.76 122 PRO A C 1
ATOM 870 O O . PRO A 1 117 ? 36.766 48.695 99.567 1.00 29.42 122 PRO A O 1
ATOM 874 N N . ARG A 1 118 ? 37.598 49.729 101.380 1.00 30.76 123 ARG A N 1
ATOM 875 C CA . ARG A 1 118 ? 38.513 50.544 100.584 1.00 31.55 123 ARG A CA 1
ATOM 876 C C . ARG A 1 118 ? 39.562 49.638 99.942 1.00 31.74 123 ARG A C 1
ATOM 877 O O . ARG A 1 118 ? 39.917 48.586 100.493 1.00 31.76 123 ARG A O 1
ATOM 885 N N . GLY A 1 119 ? 40.039 50.015 98.758 1.00 31.47 124 GLY A N 1
ATOM 886 C CA . GLY A 1 119 ? 41.009 49.179 98.056 1.00 31.61 124 GLY A CA 1
ATOM 887 C C . GLY A 1 119 ? 41.105 49.422 96.562 1.00 31.64 124 GLY A C 1
ATOM 888 O O . GLY A 1 119 ? 40.420 50.275 96.030 1.00 31.38 124 GLY A O 1
ATOM 889 N N . VAL A 1 120 ? 41.987 48.667 95.900 1.00 32.49 125 VAL A N 1
ATOM 890 C CA . VAL A 1 120 ? 42.180 48.762 94.447 1.00 32.76 125 VAL A CA 1
ATOM 891 C C . VAL A 1 120 ? 41.104 47.965 93.692 1.00 33.11 125 VAL A C 1
ATOM 892 O O . VAL A 1 120 ? 40.695 46.892 94.134 1.00 32.97 125 VAL A O 1
ATOM 896 N N . GLY A 1 121 ? 40.669 48.503 92.554 1.00 33.43 126 GLY A N 1
ATOM 897 C CA . GLY A 1 121 ? 39.715 47.835 91.665 1.00 33.45 126 GLY A CA 1
ATOM 898 C C . GLY A 1 121 ? 38.414 47.361 92.299 1.00 33.51 126 GLY A C 1
ATOM 899 O O . GLY A 1 121 ? 37.661 48.154 92.878 1.00 33.10 126 GLY A O 1
ATOM 900 N N . LEU A 1 122 ? 38.150 46.063 92.144 1.00 33.05 127 LEU A N 1
ATOM 901 C CA . LEU A 1 122 ? 37.022 45.396 92.786 1.00 33.12 127 LEU A CA 1
ATOM 902 C C . LEU A 1 122 ? 37.492 44.654 94.029 1.00 32.96 127 LEU A C 1
ATOM 903 O O . LEU A 1 122 ? 36.838 43.727 94.491 1.00 32.26 127 LEU A O 1
ATOM 908 N N . ARG A 1 123 ? 38.644 45.072 94.558 1.00 33.43 128 ARG A N 1
ATOM 909 C CA . ARG A 1 123 ? 39.146 44.574 95.839 1.00 34.07 128 ARG A CA 1
ATOM 910 C C . ARG A 1 123 ? 39.319 43.050 95.896 1.00 34.62 128 ARG A C 1
ATOM 911 O O . ARG A 1 123 ? 39.148 42.443 96.951 1.00 35.29 128 ARG A O 1
ATOM 919 N N . GLY A 1 124 ? 39.648 42.431 94.766 1.00 34.74 129 GLY A N 1
ATOM 920 C CA . GLY A 1 124 ? 39.844 40.986 94.724 1.00 35.06 129 GLY A CA 1
ATOM 921 C C . GLY A 1 124 ? 38.629 40.195 94.278 1.00 34.82 129 GLY A C 1
ATOM 922 O O . GLY A 1 124 ? 38.705 38.968 94.119 1.00 35.84 129 GLY A O 1
ATOM 923 N N . GLU A 1 125 ? 37.510 40.883 94.063 1.00 33.19 130 GLU A N 1
ATOM 924 C CA . GLU A 1 125 ? 36.262 40.216 93.677 1.00 31.64 130 GLU A CA 1
ATOM 925 C C . GLU A 1 125 ? 36.103 40.075 92.159 1.00 30.15 130 GLU A C 1
ATOM 926 O O . GLU A 1 125 ? 35.084 39.574 91.685 1.00 28.80 130 GLU A O 1
ATOM 932 N N . GLU A 1 126 ? 37.110 40.504 91.397 1.00 28.85 131 GLU A N 1
ATOM 933 C CA . GLU A 1 126 ? 37.084 40.359 89.934 1.00 28.26 131 GLU A CA 1
ATOM 934 C C . GLU A 1 126 ? 36.780 38.930 89.487 1.00 27.46 131 GLU A C 1
ATOM 935 O O . GLU A 1 126 ? 35.878 38.709 88.673 1.00 26.52 131 GLU A O 1
ATOM 941 N N . GLU A 1 127 ? 37.523 37.960 90.022 1.00 26.75 132 GLU A N 1
ATOM 942 C CA . GLU A 1 127 ? 3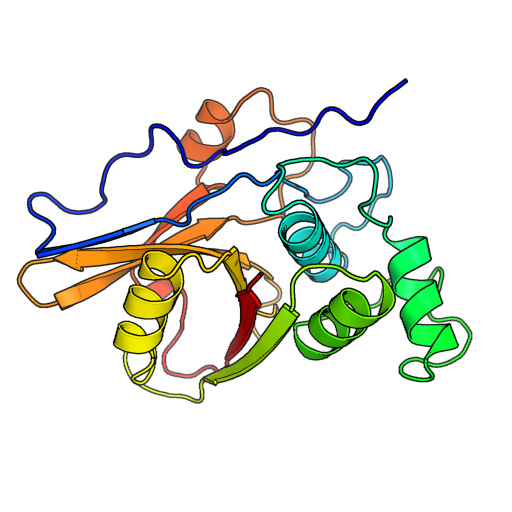7.339 36.565 89.623 1.00 26.50 132 GLU A CA 1
ATOM 943 C C . GLU A 1 127 ? 35.959 36.029 89.981 1.00 25.57 132 GLU A C 1
ATOM 944 O O . GLU A 1 127 ? 35.358 35.284 89.202 1.00 25.38 132 GLU A O 1
ATOM 950 N N . ARG A 1 128 ? 35.473 36.411 91.161 1.00 24.86 133 ARG A N 1
ATOM 951 C CA . ARG A 1 128 ? 34.132 36.050 91.606 1.00 24.27 133 ARG A CA 1
ATOM 952 C C . ARG A 1 128 ? 33.111 36.565 90.596 1.00 22.93 133 ARG A C 1
ATOM 953 O O . ARG A 1 128 ? 32.162 35.853 90.263 1.00 22.03 133 ARG A O 1
ATOM 961 N N . LEU A 1 129 ? 33.318 37.787 90.100 1.00 21.48 134 LEU A N 1
ATOM 962 C CA . LEU A 1 129 ? 32.374 38.390 89.141 1.00 20.69 134 LEU A CA 1
ATOM 963 C C . LEU A 1 129 ? 32.389 37.682 87.778 1.00 19.89 134 LEU A C 1
ATOM 964 O O . LEU A 1 129 ? 31.330 37.397 87.211 1.00 18.26 134 LEU A O 1
ATOM 969 N N . TYR A 1 130 ? 33.582 37.374 87.257 1.00 19.20 135 TYR A N 1
ATOM 970 C CA . TYR A 1 130 ? 33.668 36.532 86.051 1.00 19.73 135 TYR A CA 1
ATOM 971 C C . TYR A 1 130 ? 32.965 35.195 86.211 1.00 20.09 135 TYR A C 1
ATOM 972 O O . TYR A 1 130 ? 32.192 34.808 85.336 1.00 20.08 135 TYR A O 1
ATOM 981 N N . SER A 1 131 ? 33.252 34.495 87.313 1.00 20.61 136 SER A N 1
ATOM 982 C CA . SER A 1 131 ? 32.673 33.171 87.582 1.00 21.76 136 SER A CA 1
ATOM 983 C C . SER A 1 131 ? 31.172 33.279 87.747 1.00 21.31 136 SER A C 1
ATOM 984 O O . SER A 1 131 ? 30.400 32.458 87.212 1.00 21.66 136 SER A O 1
ATOM 987 N N . HIS A 1 132 ? 30.763 34.323 88.466 1.00 20.67 137 HIS A N 1
ATOM 988 C CA . HIS A 1 132 ? 29.344 34.584 88.690 1.00 19.81 137 HIS A CA 1
ATOM 989 C C . HIS A 1 132 ? 28.573 34.620 87.367 1.00 19.67 137 HIS A C 1
ATOM 990 O O . HIS A 1 132 ? 27.601 33.878 87.197 1.00 20.05 137 HIS A O 1
ATOM 997 N N . PHE A 1 133 ? 29.000 35.458 86.427 1.00 19.73 138 PHE A N 1
ATOM 998 C CA . PHE A 1 133 ? 28.256 35.582 85.174 1.00 19.91 138 PHE A CA 1
ATOM 999 C C . PHE A 1 133 ? 28.379 34.335 84.308 1.00 21.46 138 PHE A C 1
ATOM 1000 O O . PHE A 1 133 ? 27.427 33.928 83.662 1.00 21.61 138 PHE A O 1
ATOM 1008 N N . THR A 1 134 ? 29.563 33.736 84.327 1.00 22.50 139 THR A N 1
ATOM 1009 C CA . THR A 1 134 ? 29.845 32.527 83.549 1.00 24.37 139 THR A CA 1
ATOM 1010 C C . THR A 1 134 ? 29.012 31.319 83.975 1.00 24.81 139 THR A C 1
ATOM 1011 O O . THR A 1 134 ? 28.688 30.463 83.142 1.00 26.16 139 THR A O 1
ATOM 1015 N N . THR A 1 135 ? 28.670 31.254 85.259 1.00 24.75 140 THR A N 1
ATOM 1016 C CA . THR A 1 135 ? 27.904 30.137 85.828 1.00 24.78 140 THR A CA 1
ATOM 1017 C C . THR A 1 135 ? 26.410 30.445 85.999 1.00 24.30 140 THR A C 1
ATOM 1018 O O . THR A 1 135 ? 25.730 29.854 86.855 1.00 25.44 140 THR A O 1
ATOM 1022 N N . GLY A 1 136 ? 25.911 31.376 85.196 1.00 23.04 141 GLY A N 1
ATOM 1023 C CA . GLY A 1 136 ? 24.474 31.660 85.141 1.00 21.44 141 GLY A CA 1
ATOM 1024 C C . GLY A 1 136 ? 23.965 32.675 86.152 1.00 20.67 141 GLY A C 1
ATOM 1025 O O . GLY A 1 136 ? 22.756 32.776 86.355 1.00 20.15 141 GLY A O 1
ATOM 1026 N N . GLY A 1 137 ? 24.874 33.433 86.772 1.00 18.91 142 GLY A N 1
ATOM 1027 C CA . GLY A 1 137 ? 24.498 34.485 87.716 1.00 17.70 142 GLY A CA 1
ATOM 1028 C C . GLY A 1 137 ? 23.704 35.630 87.101 1.00 16.24 142 GLY A C 1
ATOM 1029 O O . GLY A 1 137 ? 23.819 35.918 85.908 1.00 15.80 142 GLY A O 1
ATOM 1030 N N . GLY A 1 138 ? 22.922 36.301 87.943 1.00 15.47 143 GLY A N 1
ATOM 1031 C CA . GLY A 1 138 ? 22.098 37.411 87.486 1.00 14.76 143 GLY A CA 1
ATOM 1032 C C . GLY A 1 138 ? 22.691 38.778 87.785 1.00 14.70 143 GLY A C 1
ATOM 1033 O O . GLY A 1 138 ? 23.845 38.885 88.158 1.00 15.16 143 GLY A O 1
ATOM 1034 N N . PRO A 1 139 ? 21.881 39.836 87.646 1.00 13.96 144 PRO A N 1
ATOM 1035 C CA . PRO A 1 139 ? 22.350 41.196 87.909 1.00 13.25 144 PRO A CA 1
ATOM 1036 C C . PRO A 1 139 ? 22.845 41.300 89.333 1.00 13.02 144 PRO A C 1
ATOM 1037 O O . PRO A 1 139 ? 22.307 40.649 90.244 1.00 13.54 144 PRO A O 1
ATOM 1041 N N . VAL A 1 140 ? 23.888 42.087 89.510 1.00 12.68 145 VAL A N 1
ATOM 1042 C CA . VAL A 1 140 ? 24.482 42.299 90.822 1.00 12.51 145 VAL A CA 1
ATOM 1043 C C . VAL A 1 140 ? 24.141 43.724 91.272 1.00 12.43 145 VAL A C 1
ATOM 1044 O O . VAL A 1 140 ? 24.566 44.703 90.643 1.00 12.98 145 VAL A O 1
ATOM 1048 N N . MET A 1 141 ? 23.375 43.859 92.353 1.00 12.28 146 MET A N 1
ATOM 1049 C CA . MET A 1 141 ? 23.054 45.194 92.865 1.00 11.71 146 MET A CA 1
ATOM 1050 C C . MET A 1 141 ? 24.255 45.815 93.552 1.00 12.71 146 MET A C 1
ATOM 1051 O O . MET A 1 141 ? 24.955 45.137 94.306 1.00 13.07 146 MET A O 1
ATOM 1056 N N . VAL A 1 142 ? 24.477 47.093 93.299 1.00 13.67 147 VAL A N 1
ATOM 1057 C CA . VAL A 1 142 ? 25.465 47.888 94.072 1.00 16.49 147 VAL A CA 1
ATOM 1058 C C . VAL A 1 142 ? 24.677 48.908 94.887 1.00 18.55 147 VAL A C 1
ATOM 1059 O O . VAL A 1 142 ? 23.929 49.717 94.323 1.00 18.02 147 VAL A O 1
ATOM 1063 N N . GLY A 1 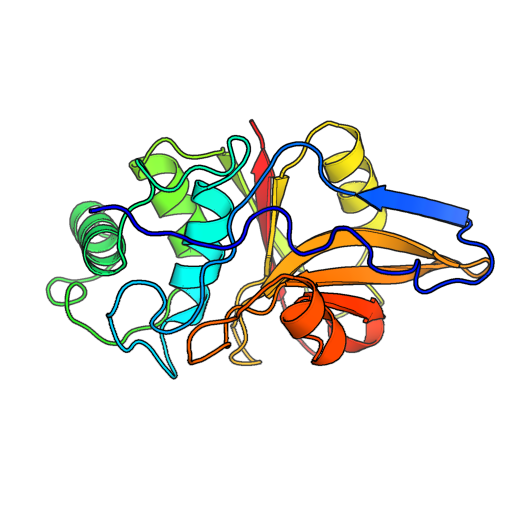143 ? 24.837 48.878 96.207 1.00 21.75 148 GLY A N 1
ATOM 1064 C CA . GLY A 1 143 ? 24.038 49.726 97.092 1.00 25.74 148 GLY A CA 1
ATOM 1065 C C . GLY A 1 143 ? 24.375 51.186 96.860 1.00 29.23 148 GLY A C 1
ATOM 1066 O O . GLY A 1 143 ? 25.457 51.498 96.346 1.00 28.69 148 GLY A O 1
ATOM 1067 N N . GLY A 1 144 ? 23.446 52.077 97.217 1.00 32.48 149 GLY A N 1
ATOM 1068 C CA . GLY A 1 144 ? 23.625 53.515 96.985 1.00 37.49 149 GLY A CA 1
ATOM 1069 C C . GLY A 1 144 ? 24.198 54.289 98.161 1.00 41.03 149 GLY A C 1
ATOM 1070 O O . GLY A 1 144 ? 24.147 55.521 98.180 1.00 41.36 149 GLY A O 1
ATOM 1071 N N . ASP A 1 145 ? 24.753 53.570 99.135 1.00 44.65 150 ASP A N 1
ATOM 1072 C CA . ASP A 1 145 ? 25.328 54.182 100.344 1.00 48.02 150 ASP A CA 1
ATOM 1073 C C . ASP A 1 145 ? 26.573 55.009 100.019 1.00 49.20 150 ASP A C 1
ATOM 1074 O O . ASP A 1 145 ? 27.448 54.551 99.280 1.00 49.81 150 ASP A O 1
ATOM 1079 N N . ALA A 1 146 ? 26.639 56.222 100.567 1.00 49.84 151 ALA A N 1
ATOM 1080 C CA . ALA A 1 146 ? 27.824 57.099 100.455 1.00 49.78 151 ALA A CA 1
ATOM 1081 C C . ALA A 1 146 ? 28.094 57.690 99.060 1.00 48.90 151 ALA A C 1
ATOM 1082 O O . ALA A 1 146 ? 29.090 58.398 98.866 1.00 48.90 151 ALA A O 1
ATOM 1084 N N . ASP A 1 147 ? 27.215 57.399 98.098 1.00 46.94 152 ASP A N 1
ATOM 1085 C CA . ASP A 1 147 ? 27.287 58.007 96.764 1.00 44.05 152 ASP A CA 1
ATOM 1086 C C . ASP A 1 147 ? 25.901 58.364 96.228 1.00 41.71 152 ASP A C 1
ATOM 1087 O O . ASP A 1 147 ? 25.782 59.008 95.180 1.00 41.02 152 ASP A O 1
ATOM 1092 N N . ALA A 1 148 ? 24.870 57.940 96.958 1.00 38.15 153 ALA A N 1
ATOM 1093 C CA . ALA A 1 148 ? 23.465 58.189 96.608 1.00 35.39 153 ALA A CA 1
ATOM 1094 C C . ALA A 1 148 ? 23.080 57.688 95.202 1.00 33.43 153 ALA A C 1
ATOM 1095 O O . ALA A 1 148 ? 22.280 58.312 94.502 1.00 32.67 153 ALA A O 1
ATOM 1097 N N . GLN A 1 149 ? 23.657 56.560 94.792 1.00 31.68 154 GLN A N 1
ATOM 1098 C CA . GLN A 1 149 ? 23.335 55.991 93.486 1.00 30.12 154 GLN A CA 1
ATOM 1099 C C . GLN A 1 149 ? 23.412 54.461 93.484 1.00 27.40 154 GLN A C 1
ATOM 1100 O O . GLN A 1 149 ? 24.504 53.887 93.325 1.00 26.41 154 GLN A O 1
ATOM 1106 N N . SER A 1 150 ? 22.253 53.812 93.654 1.00 23.62 155 SER A N 1
ATOM 1107 C CA . SER A 1 150 ? 22.143 52.362 93.416 1.00 21.43 155 SER A CA 1
ATOM 1108 C C . SER A 1 150 ? 22.386 52.092 91.932 1.00 19.75 155 SER A C 1
ATOM 1109 O O . SER A 1 150 ? 22.088 52.930 91.086 1.00 19.63 155 SER A O 1
ATOM 1112 N N . LYS A 1 151 ? 22.972 50.941 91.629 1.00 17.83 156 LYS A N 1
ATOM 1113 C CA . LYS A 1 151 ? 23.332 50.577 90.255 1.00 19.38 156 LYS A CA 1
ATOM 1114 C C . LYS A 1 151 ? 23.185 49.068 90.177 1.00 16.08 156 LYS A C 1
ATOM 1115 O O . LYS A 1 151 ? 23.228 48.398 91.203 1.00 14.61 156 LYS A O 1
ATOM 1121 N N . ALA A 1 152 ? 22.976 48.538 88.977 1.00 14.33 157 ALA A N 1
ATOM 1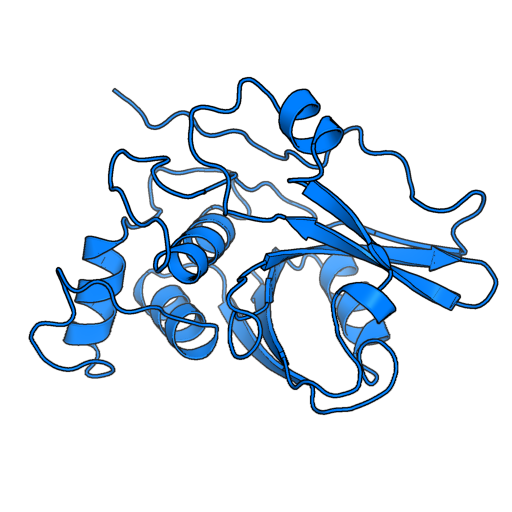122 C CA . ALA A 1 152 ? 23.123 47.080 88.768 1.00 13.95 157 ALA A CA 1
ATOM 1123 C C . ALA A 1 152 ? 24.293 46.820 87.846 1.00 13.80 157 ALA A C 1
ATOM 1124 O O . ALA A 1 152 ? 24.518 47.583 86.891 1.00 14.45 157 ALA A O 1
ATOM 1126 N N . LEU A 1 153 ? 25.028 45.749 88.128 1.00 13.91 158 LEU A N 1
ATOM 1127 C CA . LEU A 1 153 ? 26.179 45.323 87.326 1.00 14.51 158 LEU A CA 1
ATOM 1128 C C . LEU A 1 153 ? 25.701 44.150 86.468 1.00 12.73 158 LEU A C 1
ATOM 1129 O O . LEU A 1 153 ? 25.088 43.225 86.985 1.00 13.29 158 LEU A O 1
ATOM 1134 N N . LEU A 1 154 ? 25.960 44.194 85.162 1.00 12.81 159 LEU A N 1
ATOM 1135 C CA . LEU A 1 154 ? 25.432 43.205 84.214 1.00 12.89 159 LEU A CA 1
ATOM 1136 C C . LEU A 1 154 ? 26.493 42.423 83.470 1.00 12.57 159 LEU A C 1
ATOM 1137 O O . LEU A 1 154 ? 26.178 41.512 82.712 1.00 13.44 159 LEU A O 1
ATOM 1142 N N . GLY A 1 155 ? 27.748 42.777 83.693 1.00 12.33 160 GLY A N 1
ATOM 1143 C CA . GLY A 1 155 ? 28.849 42.182 82.940 1.00 12.60 160 GLY A CA 1
ATOM 1144 C C . GLY A 1 155 ? 30.170 42.775 83.364 1.00 12.79 160 GLY A C 1
ATOM 1145 O O . GLY A 1 155 ? 30.225 43.779 84.083 1.00 12.05 160 GLY A O 1
ATOM 1146 N N . ILE A 1 156 ? 31.237 42.133 82.908 1.00 13.13 161 ILE A N 1
ATOM 1147 C CA . ILE A 1 156 ? 32.603 42.507 83.290 1.00 14.09 161 ILE A CA 1
ATOM 1148 C C . ILE A 1 156 ? 33.507 42.137 82.124 1.00 14.67 161 ILE A C 1
ATOM 1149 O O . ILE A 1 156 ? 33.268 41.127 81.452 1.00 15.08 161 ILE A O 1
ATOM 1154 N N . CYS A 1 157 ? 34.513 42.973 81.853 1.00 15.57 162 CYS A N 1
ATOM 1155 C CA . CYS A 1 157 ? 35.529 42.631 80.859 1.00 16.85 162 CYS A CA 1
ATOM 1156 C C . CYS A 1 157 ? 36.814 43.344 81.211 1.00 17.41 162 CYS A C 1
ATOM 1157 O O . CYS A 1 157 ? 36.842 44.184 82.102 1.00 16.16 162 CYS A O 1
ATOM 1160 N N . GLU A 1 158 ? 37.887 43.002 80.514 1.00 18.65 163 GLU A N 1
ATOM 1161 C CA . GLU A 1 158 ? 39.151 43.681 80.797 1.00 20.01 163 GLU A CA 1
ATOM 1162 C C . GLU A 1 158 ? 40.027 43.768 79.571 1.00 21.65 163 GLU A C 1
ATOM 1163 O O . GLU A 1 158 ? 39.917 42.946 78.665 1.00 21.63 163 GLU A O 1
ATOM 1169 N N . GLY A 1 159 ? 40.902 44.773 79.566 1.00 22.42 164 GLY A N 1
ATOM 1170 C CA . GLY A 1 159 ? 41.888 44.915 78.499 1.00 23.66 164 GLY A CA 1
ATOM 1171 C C . GLY A 1 159 ? 43.159 44.130 78.743 1.00 23.80 164 GLY A C 1
ATOM 1172 O O . GLY A 1 159 ? 43.273 43.369 79.714 1.00 23.02 164 GLY A O 1
ATOM 1173 N N . PRO A 1 160 ? 44.138 44.306 77.846 1.00 24.35 165 PRO A N 1
ATOM 1174 C CA . PRO A 1 160 ? 45.438 43.632 77.879 1.00 24.24 165 PRO A CA 1
ATOM 1175 C C . PRO A 1 160 ? 46.144 43.730 79.239 1.00 23.17 165 PRO A C 1
ATOM 1176 O O . PRO A 1 160 ? 46.685 42.726 79.744 1.00 23.78 165 PRO A O 1
ATOM 1180 N N . GLY A 1 161 ? 46.130 44.921 79.830 1.00 21.54 166 GLY A N 1
ATOM 1181 C CA . GLY A 1 161 ? 46.751 45.127 81.138 1.00 18.52 166 GLY A CA 1
ATOM 1182 C C . GLY A 1 161 ? 45.824 44.823 82.307 1.00 17.20 166 GLY A C 1
ATOM 1183 O O . GLY A 1 161 ? 46.147 45.142 83.447 1.00 15.13 166 GLY A O 1
ATOM 1184 N N . SER A 1 162 ? 44.706 44.151 82.018 1.00 16.97 167 SER A N 1
ATOM 1185 C CA . SER A 1 162 ? 43.717 43.754 83.037 1.00 17.83 167 SER A CA 1
ATOM 1186 C C . SER A 1 162 ? 43.040 44.923 83.752 1.00 17.75 167 SER A C 1
ATOM 1187 O O . SER A 1 162 ? 42.573 44.787 84.887 1.00 18.97 167 SER A O 1
ATOM 1190 N N . GLU A 1 163 ? 42.961 46.056 83.081 1.00 18.41 168 GLU A N 1
ATOM 1191 C CA . GLU A 1 163 ? 42.124 47.152 83.552 1.00 19.08 168 GLU A CA 1
ATOM 1192 C C . GLU A 1 163 ? 40.687 46.697 83.334 1.00 18.85 168 GLU A C 1
ATOM 1193 O O . GLU A 1 163 ? 40.298 46.395 82.213 1.00 18.35 168 GLU A O 1
ATOM 1199 N N . VAL A 1 164 ? 39.914 46.653 84.412 1.00 18.42 169 VAL A N 1
ATOM 1200 C CA . VAL A 1 164 ? 38.574 46.086 84.372 1.00 17.56 169 VAL A CA 1
ATOM 1201 C C . VAL A 1 164 ? 37.487 47.135 84.097 1.00 17.71 169 VAL A C 1
ATOM 1202 O O . VAL A 1 164 ? 37.540 48.259 84.611 1.00 18.35 169 VAL A O 1
ATOM 1206 N N . TYR A 1 165 ? 36.521 46.743 83.266 1.00 17.07 170 TYR A N 1
ATOM 1207 C CA . TYR A 1 165 ? 35.314 47.512 83.002 1.00 16.74 170 TYR A CA 1
ATOM 1208 C C . TYR A 1 165 ? 34.126 46.706 83.481 1.00 15.69 170 TYR A C 1
ATOM 1209 O O . TYR A 1 165 ? 34.136 45.468 83.409 1.00 15.24 170 TYR A O 1
ATOM 1218 N N . VAL A 1 166 ? 33.097 47.407 83.952 1.00 14.70 171 VAL A N 1
ATOM 1219 C CA . VAL A 1 166 ? 31.854 46.737 84.346 1.00 14.09 171 VAL A CA 1
ATOM 1220 C C . VAL A 1 166 ? 30.697 47.393 83.616 1.00 13.93 171 VAL A C 1
ATOM 1221 O O . VAL A 1 166 ? 30.730 48.592 83.329 1.00 14.38 171 VAL A O 1
ATOM 1225 N N . LEU A 1 167 ? 29.682 46.596 83.301 1.00 12.94 172 LEU A N 1
ATOM 1226 C CA . LEU A 1 167 ? 28.527 47.084 82.564 1.00 13.56 172 LEU A CA 1
ATOM 1227 C C . LEU A 1 167 ? 27.477 47.509 83.574 1.00 13.08 172 LEU A C 1
ATOM 1228 O O . LEU A 1 167 ? 26.979 46.682 84.320 1.00 13.04 172 LEU A O 1
ATOM 1233 N N . ILE A 1 168 ? 27.187 48.812 83.616 1.00 12.41 173 ILE A N 1
ATOM 1234 C CA . ILE A 1 168 ? 26.381 49.421 84.682 1.00 13.15 173 ILE A CA 1
ATOM 1235 C C . ILE A 1 168 ? 25.009 49.845 84.166 1.00 12.65 173 ILE A C 1
ATOM 1236 O O . ILE A 1 168 ? 24.899 50.422 83.083 1.00 13.16 173 ILE A O 1
ATOM 1241 N N . LEU A 1 169 ? 23.984 49.570 84.971 1.00 11.63 174 LEU A N 1
ATOM 1242 C CA . LEU A 1 169 ? 22.603 49.972 84.711 1.00 11.96 174 LEU A CA 1
ATOM 1243 C C . LEU A 1 169 ? 22.162 50.953 85.807 1.00 12.38 174 LEU A C 1
ATOM 1244 O O . LEU A 1 169 ? 22.064 50.568 86.985 1.00 13.14 174 LEU A O 1
ATOM 1249 N N . ASP A 1 170 ? 21.898 52.200 85.413 1.00 12.17 175 ASP A N 1
ATOM 1250 C CA . ASP A 1 170 ? 21.563 53.304 86.329 1.00 12.89 175 ASP A CA 1
ATOM 1251 C C . ASP A 1 170 ? 20.050 53.559 86.295 1.00 11.84 175 ASP A C 1
ATOM 1252 O O . ASP A 1 170 ? 19.531 53.937 85.251 1.00 11.98 175 ASP A O 1
ATOM 1257 N N . PRO A 1 171 ? 19.344 53.342 87.419 1.00 11.97 176 PRO A N 1
ATOM 1258 C CA . PRO A 1 171 ? 17.882 53.482 87.456 1.00 11.66 176 PRO A CA 1
ATOM 1259 C C . PRO A 1 171 ? 17.310 54.912 87.652 1.00 11.42 176 PRO A C 1
ATOM 1260 O O . PRO A 1 171 ? 16.125 55.057 87.943 1.00 11.90 176 PRO A O 1
ATOM 1264 N N . HIS A 1 172 ? 18.129 55.948 87.500 1.00 11.51 177 HIS A N 1
ATOM 1265 C CA . HIS A 1 172 ? 17.673 57.315 87.761 1.00 12.66 177 HIS A CA 1
ATOM 1266 C C . HIS A 1 172 ? 16.927 58.011 86.626 1.00 12.45 177 HIS A C 1
ATOM 1267 O O . HIS A 1 172 ? 16.617 59.193 86.741 1.00 13.17 177 HIS A O 1
ATOM 1274 N N . TYR A 1 173 ? 16.628 57.291 85.545 1.00 12.75 178 TYR A N 1
ATOM 1275 C CA . TYR A 1 173 ? 15.918 57.889 84.415 1.00 13.47 178 TYR A CA 1
ATOM 1276 C C . TYR A 1 173 ? 14.535 58.347 84.885 1.00 13.56 178 TYR A C 1
ATOM 1277 O O . TYR A 1 173 ? 13.817 57.600 85.564 1.00 13.24 178 TYR A O 1
ATOM 1286 N N . TRP A 1 174 ? 14.172 59.576 84.521 1.00 13.99 179 TRP A N 1
ATOM 1287 C CA . TRP A 1 174 ? 12.860 60.115 84.801 1.00 15.53 179 TRP A CA 1
ATOM 1288 C C . TRP A 1 174 ? 12.216 60.479 83.471 1.00 15.93 179 TRP A C 1
ATOM 1289 O O . TRP A 1 174 ? 12.723 61.335 82.734 1.00 16.13 179 TRP A O 1
ATOM 1300 N N . GLY A 1 175 ? 11.098 59.833 83.182 1.00 16.63 180 GLY A N 1
ATOM 1301 C CA . GLY A 1 175 ? 10.398 60.004 81.912 1.00 17.51 180 GLY A CA 1
ATOM 1302 C C . GLY A 1 175 ? 10.084 58.646 81.336 1.00 18.73 180 GLY A C 1
ATOM 1303 O O . GLY A 1 175 ? 10.127 57.627 82.046 1.00 19.15 180 GLY A O 1
ATOM 1304 N N . THR A 1 176 ? 9.755 58.617 80.053 1.00 18.80 181 THR A N 1
ATOM 1305 C CA . THR A 1 176 ? 9.496 57.345 79.402 1.00 20.30 181 THR A CA 1
ATOM 1306 C C . THR A 1 176 ? 10.554 57.066 78.333 1.00 19.33 181 THR A C 1
ATOM 1307 O O . THR A 1 176 ? 10.515 57.651 77.248 1.00 19.80 181 THR A O 1
ATOM 1311 N N . PRO A 1 177 ? 11.520 56.181 78.641 1.00 18.70 182 PRO A N 1
ATOM 1312 C CA . PRO A 1 177 ? 12.552 55.914 77.635 1.00 19.14 182 PRO A CA 1
ATOM 1313 C C . PRO A 1 177 ? 11.943 55.197 76.433 1.00 19.67 182 PRO A C 1
ATOM 1314 O O . PRO A 1 177 ? 11.164 54.253 76.602 1.00 19.37 182 PRO A O 1
ATOM 1318 N N . LYS A 1 178 ? 12.264 55.665 75.232 1.00 20.23 183 LYS A N 1
ATOM 1319 C CA . LYS A 1 178 ? 11.658 55.099 74.017 1.00 21.38 183 LYS A CA 1
ATOM 1320 C C . LYS A 1 178 ? 12.179 53.708 73.693 1.00 19.85 183 LYS A C 1
ATOM 1321 O O . LYS A 1 178 ? 11.423 52.842 73.233 1.00 20.24 183 LYS A O 1
ATOM 1327 N N . ASN A 1 179 ? 13.481 53.501 73.909 1.00 17.92 184 ASN A N 1
ATOM 1328 C CA . ASN A 1 179 ? 14.135 52.269 73.501 1.00 16.54 184 ASN A CA 1
ATOM 1329 C C . ASN A 1 179 ? 15.523 52.198 74.127 1.00 15.89 184 ASN A C 1
ATOM 1330 O O . ASN A 1 179 ? 15.972 53.159 74.752 1.00 14.36 184 ASN A O 1
ATOM 1335 N N . ARG A 1 180 ? 16.182 51.064 73.945 1.00 15.69 185 ARG A N 1
ATOM 1336 C CA . ARG A 1 180 ? 17.494 50.823 74.544 1.00 16.44 185 ARG A CA 1
ATOM 1337 C C . ARG A 1 180 ? 18.561 51.731 73.930 1.00 16.17 185 ARG A C 1
ATOM 1338 O O . ARG A 1 180 ? 19.539 52.080 74.599 1.00 15.27 185 ARG A O 1
ATOM 1346 N N . CYS A 1 181 ? 18.361 52.144 72.666 1.00 15.57 186 CYS A N 1
ATOM 1347 C CA . CYS A 1 181 ? 19.338 53.024 72.028 1.00 16.98 186 CYS A CA 1
ATOM 1348 C C . CYS A 1 181 ? 19.444 54.357 72.748 1.00 16.98 186 CYS A C 1
ATOM 1349 O O . CYS A 1 181 ? 20.552 54.854 72.954 1.00 17.58 186 CYS A O 1
ATOM 1352 N N . GLU A 1 182 ? 18.294 54.925 73.119 1.00 17.58 187 GLU A N 1
ATOM 1353 C CA . GLU A 1 182 ? 18.242 56.155 73.915 1.00 18.14 187 GLU A CA 1
ATOM 1354 C C . GLU A 1 182 ? 18.976 55.981 75.246 1.00 17.16 187 GLU A C 1
ATOM 1355 O O . GLU A 1 182 ? 19.744 56.861 75.654 1.00 17.78 187 GLU A O 1
ATOM 1361 N N . LEU A 1 183 ? 18.763 54.852 75.923 1.00 16.04 188 LEU A N 1
ATOM 1362 C CA . LEU A 1 183 ? 19.471 54.594 77.189 1.00 15.69 188 LEU A CA 1
ATOM 1363 C C . LEU A 1 183 ? 20.977 54.499 76.983 1.00 16.00 188 LEU A C 1
ATOM 1364 O O . LEU A 1 183 ? 21.758 54.976 77.798 1.00 16.68 188 LEU A O 1
ATOM 1369 N N . GLN A 1 184 ? 21.386 53.831 75.910 1.00 16.27 189 GLN A N 1
ATOM 1370 C CA . GLN A 1 184 ? 22.809 53.668 75.600 1.00 16.27 189 GLN A CA 1
ATOM 1371 C C . GLN A 1 184 ? 23.467 54.994 75.228 1.00 17.17 189 GLN A C 1
ATOM 1372 O O . GLN A 1 184 ? 24.567 55.289 75.702 1.00 17.86 189 GLN A O 1
ATOM 1378 N N . ALA A 1 185 ? 22.792 55.793 74.402 1.00 18.31 190 ALA A N 1
ATOM 1379 C CA . ALA A 1 185 ? 23.339 57.083 73.939 1.00 18.71 190 ALA A CA 1
ATOM 1380 C C . ALA A 1 185 ? 23.619 58.051 75.091 1.00 19.82 190 ALA A C 1
ATOM 1381 O O . ALA A 1 185 ? 24.625 58.779 75.058 1.00 20.25 190 ALA A O 1
ATOM 1383 N N . ALA A 1 186 ? 22.726 58.065 76.087 1.00 19.75 191 ALA A N 1
ATOM 1384 C CA . ALA A 1 186 ? 22.861 58.947 77.252 1.00 20.39 191 ALA A CA 1
ATOM 1385 C C . ALA A 1 186 ? 23.661 58.329 78.410 1.00 20.16 191 ALA A C 1
ATOM 1386 O O . ALA A 1 186 ? 23.981 59.022 79.382 1.00 21.72 191 ALA A O 1
ATOM 1388 N N . GLY A 1 187 ? 23.981 57.039 78.315 1.00 18.64 192 GLY A N 1
ATOM 1389 C CA . GLY A 1 187 ? 24.798 56.347 79.324 1.00 17.40 192 GLY A CA 1
ATOM 1390 C C . GLY A 1 187 ? 24.048 55.784 80.519 1.00 16.50 192 GLY A C 1
ATOM 1391 O O . GLY A 1 187 ? 24.677 55.395 81.513 1.00 17.34 192 GLY A O 1
ATOM 1392 N N . TRP A 1 188 ? 22.719 55.697 80.421 1.00 14.48 193 TRP A N 1
ATOM 1393 C CA . TRP A 1 188 ? 21.900 55.033 81.463 1.00 13.73 193 TRP A CA 1
ATOM 1394 C C . TRP A 1 188 ? 22.256 53.563 81.602 1.00 13.70 193 TRP A C 1
ATOM 1395 O O . TRP A 1 188 ? 22.128 52.972 82.684 1.00 13.19 193 TRP A O 1
ATOM 1406 N N . VAL A 1 189 ? 22.700 52.982 80.492 1.00 13.69 194 VAL A N 1
ATOM 1407 C CA . VAL A 1 189 ? 23.334 51.679 80.521 1.00 14.03 194 VAL A CA 1
ATOM 1408 C C . VAL A 1 189 ? 24.623 51.823 79.745 1.00 14.05 194 VAL A C 1
ATOM 1409 O O . VAL A 1 189 ? 24.638 52.422 78.670 1.00 14.73 194 VAL A O 1
ATOM 1413 N N . GLY A 1 190 ? 25.713 51.314 80.308 1.00 13.01 195 GLY A N 1
ATOM 1414 C CA . GLY A 1 190 ? 27.001 51.444 79.633 1.00 13.44 195 GLY A CA 1
ATOM 1415 C C . GLY A 1 190 ? 28.145 50.831 80.381 1.00 13.78 195 GLY A C 1
ATOM 1416 O O . GLY A 1 190 ? 28.042 50.563 81.572 1.00 13.80 195 GLY A O 1
ATOM 1417 N N . TRP A 1 191 ? 29.261 50.651 79.683 1.00 14.37 196 TRP A N 1
ATOM 1418 C CA . TRP A 1 191 ? 30.475 50.143 80.319 1.00 15.10 196 TRP A CA 1
ATOM 1419 C C . TRP A 1 191 ? 31.187 51.298 81.012 1.00 16.32 196 TRP A C 1
ATOM 1420 O O . TRP A 1 191 ? 31.229 52.420 80.481 1.00 16.60 196 TRP A O 1
ATOM 1431 N N . GLN A 1 192 ? 31.748 51.022 82.187 1.00 17.20 197 GLN A N 1
ATOM 1432 C CA . GLN A 1 192 ? 32.527 52.027 82.921 1.00 20.33 197 GLN A CA 1
ATOM 1433 C C . GLN A 1 192 ? 33.752 51.347 83.535 1.00 19.49 197 GLN A C 1
ATOM 1434 O O . GLN A 1 192 ? 33.692 50.178 83.911 1.00 18.68 197 GLN A O 1
ATOM 1440 N N . LYS A 1 193 ? 34.862 52.083 83.636 1.00 20.82 198 LYS A N 1
ATOM 1441 C CA . LYS A 1 193 ? 36.064 51.548 84.273 1.00 22.22 198 LYS A CA 1
ATOM 1442 C C . LYS A 1 193 ? 35.799 51.357 85.747 1.00 22.82 198 LYS A C 1
ATOM 1443 O O . LYS A 1 193 ? 35.225 52.224 86.387 1.00 23.37 198 LYS A O 1
ATOM 1449 N N . VAL A 1 194 ? 36.223 50.226 86.295 1.00 24.25 199 VAL A N 1
ATOM 1450 C CA . VAL A 1 194 ? 35.964 49.912 87.693 1.00 25.86 199 VAL A CA 1
ATOM 1451 C C . VAL A 1 194 ? 36.523 50.985 88.625 1.00 28.11 199 VAL A C 1
ATOM 1452 O O . VAL A 1 194 ? 35.948 51.272 89.679 1.00 27.35 199 VAL A O 1
ATOM 1456 N N . LYS A 1 195 ? 37.649 51.571 88.224 1.00 30.91 200 LYS A N 1
ATOM 1457 C CA . LYS A 1 195 ? 38.288 52.646 88.986 1.00 34.35 200 LYS A CA 1
ATOM 1458 C C . LYS A 1 195 ? 37.351 53.837 89.205 1.00 34.85 200 LYS A C 1
ATOM 1459 O O . LYS A 1 195 ? 37.468 54.548 90.214 1.00 35.50 200 LYS A O 1
ATOM 1465 N N . SER A 1 196 ? 36.426 54.046 88.268 1.00 35.00 201 SER A N 1
ATOM 1466 C CA . SER A 1 196 ? 35.488 55.166 88.320 1.00 35.14 201 SER A CA 1
ATOM 1467 C C . SER A 1 196 ? 34.160 54.818 88.989 1.00 34.25 201 SER A C 1
ATOM 1468 O O . SER A 1 196 ? 33.556 55.665 89.635 1.00 35.15 201 SER A O 1
ATOM 1471 N N . VAL A 1 197 ? 33.704 53.582 88.813 1.00 32.67 202 VAL A N 1
ATOM 1472 C CA . VAL A 1 197 ? 32.498 53.089 89.480 1.00 31.04 202 VAL A CA 1
ATOM 1473 C C . VAL A 1 197 ? 32.729 52.940 90.985 1.00 30.53 202 VAL A C 1
ATOM 1474 O O . VAL A 1 197 ? 31.894 53.364 91.797 1.00 30.22 202 VAL A O 1
ATOM 1478 N N . PHE A 1 198 ? 33.871 52.350 91.346 1.00 29.03 203 PHE A N 1
ATOM 1479 C CA . PHE A 1 198 ? 34.166 52.017 92.728 1.00 27.80 203 PHE A CA 1
ATOM 1480 C C . PHE A 1 198 ? 35.368 52.799 93.254 1.00 28.51 203 PHE A C 1
ATOM 1481 O O . PHE A 1 198 ? 36.488 52.286 93.262 1.00 28.60 203 PHE A O 1
ATOM 1489 N N . ASP A 1 199 ? 35.117 54.033 93.691 1.00 28.93 204 ASP A N 1
ATOM 1490 C CA . ASP A 1 199 ? 36.140 54.906 94.293 1.00 29.82 204 ASP A CA 1
ATOM 1491 C C . ASP A 1 199 ? 36.940 54.144 95.352 1.00 29.90 204 ASP A C 1
ATOM 1492 O O . ASP A 1 199 ? 36.369 53.487 96.216 1.00 29.23 204 ASP A O 1
ATOM 1497 N N . SER A 1 200 ? 38.269 54.220 95.280 1.00 30.25 205 SER A N 1
ATOM 1498 C CA . SER A 1 200 ? 39.110 53.401 96.155 1.00 31.02 205 SER A CA 1
ATOM 1499 C C . SER A 1 200 ? 38.999 53.786 97.634 1.00 31.14 205 SER A C 1
ATOM 1500 O O . SER A 1 200 ? 39.373 52.996 98.504 1.00 30.27 205 SER A O 1
ATOM 1503 N N . ASN A 1 201 ? 38.482 54.988 97.895 1.00 32.15 206 ASN A N 1
ATOM 1504 C CA . ASN A 1 201 ? 38.315 55.502 99.251 1.00 34.02 206 ASN A CA 1
ATOM 1505 C C . ASN A 1 201 ? 36.894 55.348 99.800 1.00 33.82 206 ASN A C 1
ATOM 1506 O O . ASN A 1 201 ? 36.567 55.885 100.863 1.00 34.59 206 ASN A O 1
ATOM 1511 N N . SER A 1 202 ? 36.051 54.608 99.084 1.00 32.72 207 SER A N 1
ATOM 1512 C CA . SER A 1 202 ? 34.688 54.355 99.548 1.00 31.78 207 SER A CA 1
ATOM 1513 C C . SER A 1 202 ? 34.498 52.865 99.804 1.00 30.99 207 SER A C 1
ATOM 1514 O O . SER A 1 202 ? 35.296 52.038 99.360 1.00 30.08 207 SER A O 1
ATOM 1517 N N . PHE A 1 203 ? 33.446 52.542 100.552 1.00 30.74 208 PHE A N 1
ATOM 1518 C CA . PHE A 1 203 ? 33.008 51.167 100.767 1.00 30.76 208 PHE A CA 1
ATOM 1519 C C . PHE A 1 203 ? 31.787 50.947 99.868 1.00 29.30 208 PHE A C 1
ATOM 1520 O O . PHE A 1 203 ? 31.052 51.895 99.571 1.00 28.55 208 PHE A O 1
ATOM 1528 N N . TYR A 1 204 ? 31.594 49.704 99.426 1.00 27.37 209 TYR A N 1
ATOM 1529 C CA . TYR A 1 204 ? 30.452 49.329 98.578 1.00 25.66 209 TYR A CA 1
ATOM 1530 C C . TYR A 1 204 ? 29.868 48.020 99.080 1.00 24.97 209 TYR A C 1
ATOM 1531 O O . TYR A 1 204 ? 30.567 47.194 99.684 1.00 24.06 209 TYR A O 1
ATOM 1540 N N . ASN A 1 205 ? 28.563 47.862 98.899 1.00 23.88 210 ASN A N 1
ATOM 1541 C CA . ASN A 1 205 ? 27.910 46.598 99.175 1.00 23.71 210 ASN A CA 1
ATOM 1542 C C . ASN A 1 205 ? 27.402 46.094 97.846 1.00 22.75 210 ASN A C 1
ATOM 1543 O O . ASN A 1 205 ? 26.998 46.894 96.999 1.00 22.59 210 ASN A O 1
ATOM 1548 N N . LEU A 1 206 ? 27.484 44.785 97.658 1.00 21.28 211 LEU A N 1
ATOM 1549 C CA . LEU A 1 206 ? 26.969 44.119 96.475 1.00 20.66 211 LEU A CA 1
ATOM 1550 C C . LEU A 1 206 ? 25.979 43.067 96.904 1.00 20.07 211 LEU A C 1
ATOM 1551 O O . LEU A 1 206 ? 26.082 42.512 97.999 1.00 19.73 211 LEU A O 1
ATOM 1556 N N . CYS A 1 207 ? 25.027 42.784 96.024 1.00 18.71 212 CYS A N 1
ATOM 1557 C CA . CYS A 1 207 ? 24.086 41.705 96.247 1.00 17.84 212 CYS A CA 1
ATOM 1558 C C . CYS A 1 207 ? 24.050 40.926 94.945 1.00 16.89 212 CYS A C 1
ATOM 1559 O O . CYS A 1 207 ? 23.514 41.404 93.943 1.00 15.70 212 CYS A O 1
ATOM 1562 N N . PHE A 1 208 ? 24.659 39.750 94.967 1.00 16.60 213 PHE A N 1
ATOM 1563 C CA . PHE A 1 208 ? 24.700 38.858 93.812 1.00 17.06 213 PHE A CA 1
ATOM 1564 C C . PHE A 1 208 ? 23.423 38.073 93.749 1.00 17.75 213 PHE A C 1
ATOM 1565 O O . PHE A 1 208 ? 22.962 37.581 94.778 1.00 18.89 213 PHE A O 1
ATOM 1573 N N . THR A 1 209 ? 22.849 37.951 92.558 1.00 17.16 214 THR A N 1
ATOM 1574 C CA . THR A 1 209 ? 21.642 37.139 92.397 1.00 17.56 214 THR A CA 1
ATOM 1575 C C . THR A 1 209 ? 21.924 35.832 91.686 1.00 19.47 214 THR A C 1
ATOM 1576 O O . THR A 1 209 ? 22.666 35.787 90.701 1.00 17.69 214 THR A O 1
ATOM 1580 N N . ARG A 1 210 ? 21.312 34.763 92.191 1.00 21.89 215 ARG A N 1
ATOM 1581 C CA . ARG A 1 210 ? 21.500 33.458 91.584 1.00 26.03 215 ARG A CA 1
ATOM 1582 C C . ARG A 1 210 ? 20.208 32.654 91.605 1.00 27.34 215 ARG A C 1
ATOM 1583 O O . ARG A 1 210 ? 19.363 32.837 92.485 1.00 27.02 215 ARG A O 1
ATOM 1591 N N . LEU A 1 211 ? 20.061 31.788 90.607 1.00 29.65 216 LEU A N 1
ATOM 1592 C CA . LEU A 1 211 ? 18.914 30.898 90.502 1.00 32.38 216 LEU A CA 1
ATOM 1593 C C . LEU A 1 211 ? 19.338 29.625 89.778 1.00 33.27 216 LEU A C 1
ATOM 1594 O O . LEU A 1 211 ? 19.559 29.637 88.561 1.00 34.47 216 LEU A O 1
#

Solvent-accessible surface area: 9822 Å² total; per-residue (Å²): 174,118,74,157,23,42,93,13,0,14,89,75,40,98,67,44,16,199,106,45,68,93,87,9,71,12,60,35,86,0,9,1,4,6,19,20,19,56,71,61,74,0,119,73,36,0,14,1,0,0,2,0,3,2,0,25,3,10,51,38,4,120,30,116,71,22,14,29,1,51,37,0,4,12,5,0,53,85,69,63,63,50,94,128,57,10,129,69,26,194,72,142,2,3,3,88,27,0,16,51,1,2,135,92,74,67,24,4,123,13,168,78,13,100,0,63,134,26,131,28,1,38,64,40,39,101,97,2,11,59,9,6,105,85,30,0,0,0,0,0,0,1,9,48,102,60,83,56,1,15,1,0,0,0,0,0,15,0,112,68,65,72,20,28,0,2,5,4,21,4,44,43,120,40,125,13,167,64,90,85,83,0,34,96,75,40,66,0,10,40,70,99,4,171,76,9,2,71,68,107,27,86,11,45,2,0,4,0,89,154

Foldseek 3Di:
DDQDFAKPLCPPADDPDPDWPDKFFAAAMWTQFAACSVPDHLALACQQVRVLLRQQCPRHRDNPLRDDPLVLQVQCCVVVVDDPPSRVDSHHDWLVSSQSSCVVSVGFHWDKDKAAQDPQSNPCQVVQRVQRVVNWAWKWKTCPPPNWIWTWGMKTADPVRQIKTWIAGRHDDDGDPGSVSCVVVPNTGIDGSCVVPPNNHMIMMIIGDD

B-factor: mean 23.17, std 10.65, range [8.48, 68.72]

GO terms:
  GO:0071567 deUFMylase activity (F, IDA)
  GO:0071567 deUFMylase activity (F, IMP)

Radius of gyration: 16.31 Å; Cα contacts (8 Å, |Δi|>4): 440; chains: 1; bounding box: 50×31×41 Å

InterPro domains:
  IPR012462 UFSP1/2/DUB, catalytic domain [PF07910] (30-212)